Protein AF-0000000078636326 (afdb_homodimer)

Sequence (260 aa):
MITGTVKNGWLVDRLFLFLEMKRGGFMANEFALGSVLMACSGLEALNFGFSLHGYALKIGIELNLFVGCDLLDFYGKLRLISMAEHVFESITDPDVACWNALVACYVNNRVAFSGNFDSGHQVHAFDYPIMITGTVKNGWLVDRLFLFLEMKRGGFMANEFALGSVLMACSGLEALNFGFSLHGYALKIGIELNLFVGCDLLDFYGKLRLISMAEHVFESITDPDVACWNALVACYVNNRVAFSGNFDSGHQVHAFDYPI

pLDDT: mean 85.41, std 16.42, range [30.56, 98.31]

InterPro domains:
  IPR011990 Tetratricopeptide-like helical domain superfamily [G3DSA:1.25.40.10] (1-126)
  IPR046960 Pentatricopeptide repeat-containing protein At4g14850-like, plant [PTHR47926] (1-110)

Structure (mmCIF, N/CA/C/O backbone):
data_AF-0000000078636326-model_v1
#
loop_
_entity.id
_entity.type
_entity.pdbx_description
1 polymer 'Pentatricopeptide repeat-containing protein'
#
loop_
_atom_site.group_PDB
_atom_site.id
_atom_site.type_symbol
_atom_site.label_atom_id
_atom_site.label_alt_id
_atom_site.label_comp_id
_atom_site.label_asym_id
_atom_site.label_entity_id
_atom_site.label_seq_id
_atom_site.pdbx_PDB_ins_code
_atom_site.Cartn_x
_atom_site.Cartn_y
_atom_site.Cartn_z
_atom_site.occupancy
_atom_site.B_iso_or_equiv
_atom_site.auth_seq_id
_atom_site.auth_comp_id
_atom_site.auth_asym_id
_atom_site.auth_atom_id
_atom_site.pdbx_PDB_model_num
ATOM 1 N N . MET A 1 1 ? 19.609 4.977 11.258 1 31.25 1 MET A N 1
ATOM 2 C CA . MET A 1 1 ? 18.734 4.164 12.102 1 31.25 1 MET A CA 1
ATOM 3 C C . MET A 1 1 ? 17.266 4.484 11.836 1 31.25 1 MET A C 1
ATOM 5 O O . MET A 1 1 ? 16.422 3.59 11.836 1 31.25 1 MET A O 1
ATOM 9 N N . ILE A 1 2 ? 16.797 5.766 11.625 1 40.44 2 ILE A N 1
ATOM 10 C CA . ILE A 1 2 ? 15.414 6.207 11.664 1 40.44 2 ILE A CA 1
ATOM 11 C C . ILE A 1 2 ? 14.711 5.82 10.367 1 40.44 2 ILE A C 1
ATOM 13 O O . ILE A 1 2 ? 13.523 5.504 10.367 1 40.44 2 ILE A O 1
ATOM 17 N N . THR A 1 3 ? 15.398 5.684 9.391 1 44.56 3 THR A N 1
ATOM 18 C CA . THR A 1 3 ? 14.75 5.52 8.094 1 44.56 3 THR A CA 1
ATOM 19 C C . THR A 1 3 ? 13.984 4.203 8.031 1 44.56 3 THR A C 1
ATOM 21 O O . THR A 1 3 ? 12.852 4.156 7.539 1 44.56 3 THR A O 1
ATOM 24 N N . GLY A 1 4 ? 14.539 3.213 8.625 1 47.25 4 GLY A N 1
ATOM 25 C CA . GLY A 1 4 ? 13.969 1.883 8.516 1 47.25 4 GLY A CA 1
ATOM 26 C C . GLY A 1 4 ? 12.719 1.696 9.359 1 47.25 4 GLY A C 1
ATOM 27 O O . GLY A 1 4 ? 11.828 0.931 9 1 47.25 4 GLY A O 1
ATOM 28 N N . THR A 1 5 ? 12.586 2.428 10.32 1 48.91 5 THR A N 1
ATOM 29 C CA . THR A 1 5 ? 11.57 2.197 11.344 1 48.91 5 THR A CA 1
ATOM 30 C C . THR A 1 5 ? 10.242 2.836 10.945 1 48.91 5 THR A C 1
ATOM 32 O O . THR A 1 5 ? 9.18 2.324 11.289 1 48.91 5 THR A O 1
ATOM 35 N N . VAL A 1 6 ? 10.289 3.803 10.195 1 51.84 6 VAL A N 1
ATOM 36 C CA . VAL A 1 6 ? 9.078 4.547 9.867 1 51.84 6 VAL A CA 1
ATOM 37 C C . VAL A 1 6 ? 8.172 3.693 8.984 1 51.84 6 VAL A C 1
ATOM 39 O O . VAL A 1 6 ? 6.961 3.639 9.188 1 51.84 6 VAL A O 1
ATOM 42 N N . LYS A 1 7 ? 8.758 2.947 8.156 1 60.5 7 LYS A N 1
ATOM 43 C CA . LYS A 1 7 ? 7.977 2.141 7.223 1 60.5 7 LYS A CA 1
ATOM 44 C C . LYS A 1 7 ? 7.215 1.037 7.949 1 60.5 7 LYS A C 1
ATOM 46 O O . LYS A 1 7 ? 6.047 0.774 7.645 1 60.5 7 LYS A O 1
ATOM 51 N N . ASN A 1 8 ? 7.594 0.818 9.07 1 72 8 ASN A N 1
ATOM 52 C CA . ASN A 1 8 ? 7.016 -0.355 9.711 1 72 8 ASN A CA 1
ATOM 53 C C . ASN A 1 8 ? 5.762 0.003 10.508 1 72 8 ASN A C 1
ATOM 55 O O . ASN A 1 8 ? 4.781 -0.746 10.508 1 72 8 ASN A O 1
ATOM 59 N N . GLY A 1 9 ? 5.801 1.111 10.961 1 68.38 9 GLY A N 1
ATOM 60 C CA . GLY A 1 9 ? 4.633 1.456 11.758 1 68.38 9 GLY A CA 1
ATOM 61 C C . GLY A 1 9 ? 3.383 1.66 10.93 1 68.38 9 GLY A C 1
ATOM 62 O O . GLY A 1 9 ? 2.32 1.125 11.25 1 68.38 9 GLY A O 1
ATOM 63 N N . TRP A 1 10 ? 3.605 2.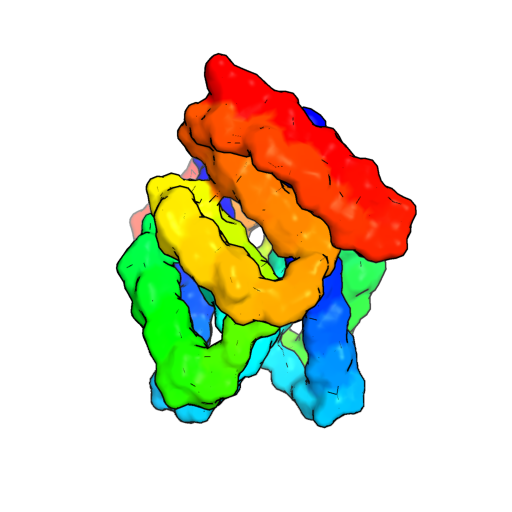23 9.867 1 77.88 10 TRP A N 1
ATOM 64 C CA . TRP A 1 10 ? 2.443 2.521 9.031 1 77.88 10 TRP A CA 1
ATOM 65 C C . TRP A 1 10 ? 1.937 1.257 8.344 1 77.88 10 TRP A C 1
ATOM 67 O O . TRP A 1 10 ? 0.73 1.094 8.148 1 77.88 10 TRP A O 1
ATOM 77 N N . LEU A 1 11 ? 2.742 0.363 8.125 1 89 11 LEU A N 1
ATOM 78 C CA . LEU A 1 11 ? 2.314 -0.884 7.504 1 89 11 LEU A CA 1
ATOM 79 C C . LEU A 1 11 ? 1.521 -1.739 8.484 1 89 11 LEU A C 1
ATOM 81 O O . LEU A 1 11 ? 0.526 -2.363 8.109 1 89 11 LEU A O 1
ATOM 85 N N . VAL A 1 12 ? 1.942 -1.666 9.75 1 90.88 12 VAL A N 1
ATOM 86 C CA . VAL A 1 12 ? 1.214 -2.396 10.781 1 90.88 12 VAL A CA 1
ATOM 87 C C . VAL A 1 12 ? -0.202 -1.836 10.906 1 90.88 12 VAL A C 1
ATOM 89 O O . VAL A 1 12 ? -1.169 -2.594 11.008 1 90.88 12 VAL A O 1
ATOM 92 N N . ASP A 1 13 ? -0.276 -0.583 10.906 1 89.06 13 ASP A N 1
ATOM 93 C CA . ASP A 1 13 ? -1.576 0.072 11.016 1 89.06 13 ASP A CA 1
ATOM 94 C C . ASP A 1 13 ? -2.484 -0.323 9.852 1 89.06 13 ASP A C 1
ATOM 96 O O . ASP A 1 13 ? -3.701 -0.434 10.023 1 89.06 13 ASP A O 1
ATOM 100 N N . ARG A 1 14 ? -1.932 -0.544 8.742 1 94.81 14 ARG A N 1
ATOM 101 C CA . ARG A 1 14 ? -2.709 -0.95 7.574 1 94.81 14 ARG A CA 1
ATOM 102 C C . ARG A 1 14 ? -3.303 -2.34 7.77 1 94.81 14 ARG A C 1
ATOM 104 O O . ARG A 1 14 ? -4.453 -2.59 7.395 1 94.81 14 ARG A O 1
ATOM 111 N N . LEU A 1 15 ? -2.574 -3.189 8.367 1 95.56 15 LEU A N 1
ATOM 112 C CA . LEU A 1 15 ? -3.1 -4.516 8.664 1 95.56 15 LEU A CA 1
ATOM 113 C C . LEU A 1 15 ? -4.215 -4.441 9.703 1 95.56 15 LEU A C 1
ATOM 115 O O . LEU A 1 15 ? -5.25 -5.094 9.555 1 95.56 15 LEU A O 1
ATOM 119 N N . PHE A 1 16 ? -3.949 -3.617 10.68 1 93.62 16 PHE A N 1
ATOM 120 C CA . PHE A 1 16 ? -4.93 -3.471 11.75 1 93.62 16 PHE A CA 1
ATOM 121 C C . PHE A 1 16 ? -6.234 -2.9 11.211 1 93.62 16 PHE A C 1
ATOM 123 O O . PHE A 1 16 ? -7.316 -3.369 11.57 1 93.62 16 PHE A O 1
ATOM 130 N N . LEU A 1 17 ? -6.113 -1.885 10.414 1 94 17 LEU A N 1
ATOM 131 C CA . LEU A 1 17 ? -7.316 -1.279 9.852 1 94 17 LEU A CA 1
ATOM 132 C C . LEU A 1 17 ? -8.086 -2.285 9.008 1 94 17 LEU A C 1
ATOM 134 O O . LEU A 1 17 ? -9.32 -2.336 9.062 1 94 17 LEU A O 1
ATOM 138 N N . PHE A 1 18 ? -7.469 -3.094 8.242 1 97.38 18 PHE A N 1
ATOM 139 C CA . PHE A 1 18 ? -8.109 -4.113 7.426 1 97.38 18 PHE A CA 1
ATOM 140 C C . PHE A 1 18 ? -8.859 -5.117 8.297 1 97.38 18 PHE A C 1
ATOM 142 O O . PHE A 1 18 ? -9.992 -5.488 7.996 1 97.38 18 PHE A O 1
ATOM 149 N N . LEU A 1 19 ? -8.188 -5.531 9.359 1 96.94 19 LEU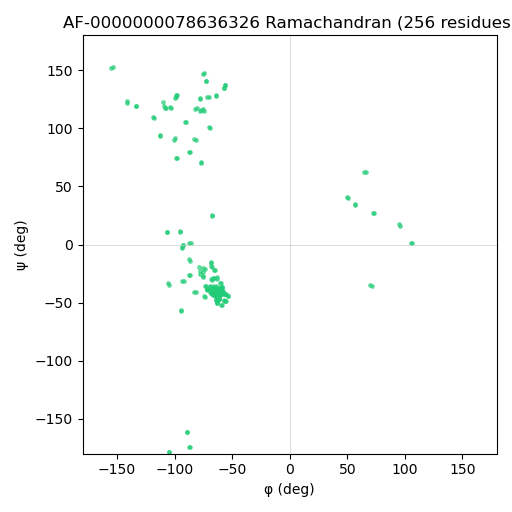 A N 1
ATOM 150 C CA . LEU A 1 19 ? -8.812 -6.504 10.25 1 96.94 19 LEU A CA 1
ATOM 151 C C . LEU A 1 19 ? -10.055 -5.906 10.914 1 96.94 19 LEU A C 1
ATOM 153 O O . LEU A 1 19 ? -11.062 -6.598 11.094 1 96.94 19 LEU A O 1
ATOM 157 N N . GLU A 1 20 ? -9.906 -4.68 11.312 1 95.94 20 GLU A N 1
ATOM 158 C CA . GLU A 1 20 ? -11.055 -4.004 11.906 1 95.94 20 GLU A CA 1
ATOM 159 C C . GLU A 1 20 ? -12.219 -3.916 10.922 1 95.94 20 GLU A C 1
ATOM 161 O O . GLU A 1 20 ? -13.367 -4.152 11.289 1 95.94 20 GLU A O 1
ATOM 166 N N . MET A 1 21 ? -11.891 -3.596 9.703 1 95.56 21 MET A N 1
ATOM 167 C CA . MET A 1 21 ? -12.922 -3.516 8.68 1 95.56 21 MET A CA 1
ATOM 168 C C . MET A 1 21 ? -13.562 -4.879 8.438 1 95.56 21 MET A C 1
ATOM 170 O O . MET A 1 21 ? -14.781 -4.984 8.312 1 95.56 21 MET A O 1
ATOM 174 N N . LYS A 1 22 ? -12.75 -5.895 8.422 1 96 22 LYS A N 1
ATOM 175 C CA . LYS A 1 22 ? -13.258 -7.254 8.242 1 96 22 LYS A CA 1
ATOM 176 C C . LYS A 1 22 ? -14.195 -7.641 9.383 1 96 22 LYS A C 1
ATOM 178 O O . LYS A 1 22 ? -15.242 -8.258 9.156 1 96 22 LYS A O 1
ATOM 183 N N . ARG A 1 23 ? -13.805 -7.277 10.555 1 96 23 ARG A N 1
ATOM 184 C CA . ARG A 1 23 ? -14.625 -7.559 11.727 1 96 23 ARG A CA 1
ATOM 185 C C . ARG A 1 23 ? -15.961 -6.828 11.641 1 96 23 ARG A C 1
ATOM 187 O O . ARG A 1 23 ? -16.984 -7.328 12.125 1 96 23 ARG A O 1
ATOM 194 N N . GLY A 1 24 ? -15.938 -5.723 10.984 1 95.62 24 GLY A N 1
ATOM 195 C CA . GLY A 1 24 ? -17.156 -4.93 10.828 1 95.62 24 GLY A CA 1
ATOM 196 C C . GLY A 1 24 ? -18 -5.359 9.648 1 95.62 24 GLY A C 1
ATOM 197 O O . GLY A 1 24 ? -19 -4.719 9.336 1 95.62 24 GLY A O 1
ATOM 198 N N . GLY A 1 25 ? -17.594 -6.398 8.883 1 94.75 25 GLY A N 1
ATOM 199 C CA . GLY A 1 25 ? -18.422 -6.957 7.812 1 94.75 25 GLY A CA 1
ATOM 200 C C . GLY A 1 25 ? -17.922 -6.578 6.43 1 94.75 25 GLY A C 1
ATOM 201 O O . GLY A 1 25 ? -18.531 -6.949 5.426 1 94.75 25 GLY A O 1
ATOM 202 N N . PHE A 1 26 ? -16.859 -5.867 6.379 1 93.81 26 PHE A N 1
ATOM 203 C CA . PHE A 1 26 ? -16.281 -5.492 5.09 1 93.81 26 PHE A CA 1
ATOM 204 C C . PHE A 1 26 ? -15.812 -6.723 4.328 1 93.81 26 PHE A C 1
ATOM 206 O O . PHE A 1 26 ? -15.102 -7.566 4.879 1 93.81 26 PHE A O 1
ATOM 213 N N . MET A 1 27 ? -16.25 -6.848 3.053 1 94.5 27 MET A N 1
ATOM 214 C CA . MET A 1 27 ? -15.711 -7.852 2.139 1 94.5 27 MET A CA 1
ATOM 215 C C . MET A 1 27 ? -14.672 -7.238 1.209 1 94.5 27 MET A C 1
ATOM 217 O O . MET A 1 27 ? -14.961 -6.277 0.493 1 94.5 27 MET A O 1
ATOM 221 N N . ALA A 1 28 ? -13.547 -7.875 1.18 1 96.25 28 ALA A N 1
ATOM 222 C CA . ALA A 1 28 ? -12.414 -7.309 0.451 1 96.25 28 ALA A CA 1
ATOM 223 C C . ALA A 1 28 ? -12.625 -7.414 -1.057 1 96.25 28 ALA A C 1
ATOM 225 O O . ALA A 1 28 ? -13.195 -8.391 -1.542 1 96.25 28 ALA A O 1
ATOM 226 N N . ASN A 1 29 ? -12.227 -6.383 -1.707 1 94.75 29 ASN A N 1
ATOM 227 C CA . ASN A 1 29 ? -12.078 -6.422 -3.158 1 94.75 29 ASN A CA 1
ATOM 228 C C . ASN A 1 29 ? -10.609 -6.5 -3.57 1 94.75 29 ASN A C 1
ATOM 230 O O . ASN A 1 29 ? -9.734 -6.648 -2.721 1 94.75 29 ASN A O 1
ATOM 234 N N . GLU A 1 30 ? -10.328 -6.508 -4.812 1 95.12 30 GLU A N 1
ATOM 235 C CA . GLU A 1 30 ? -8.969 -6.668 -5.328 1 95.12 30 GLU A CA 1
ATOM 236 C C . GLU A 1 30 ? -8.047 -5.566 -4.812 1 95.12 30 GLU A C 1
ATOM 238 O O . GLU A 1 30 ? -6.883 -5.816 -4.508 1 95.12 30 GLU A O 1
ATOM 243 N N . PHE A 1 31 ? -8.617 -4.363 -4.691 1 95.06 31 PHE A N 1
ATOM 244 C CA . PHE A 1 31 ? -7.832 -3.23 -4.203 1 95.06 31 PHE A CA 1
ATOM 245 C C . PHE A 1 31 ? -7.363 -3.473 -2.773 1 95.06 31 PHE A C 1
ATOM 247 O O . PHE A 1 31 ? -6.18 -3.307 -2.467 1 95.06 31 PHE A O 1
ATOM 254 N N . ALA A 1 32 ? -8.305 -3.852 -1.931 1 97.12 32 ALA A N 1
ATOM 255 C CA . ALA A 1 32 ? -7.98 -4.059 -0.521 1 97.12 32 ALA A CA 1
ATOM 256 C C . ALA A 1 32 ? -7.004 -5.219 -0.346 1 97.12 32 ALA A C 1
ATOM 258 O O . ALA A 1 32 ? -6.039 -5.117 0.415 1 97.12 32 ALA A O 1
ATOM 259 N N . LEU A 1 33 ? -7.207 -6.266 -1.03 1 97.25 33 LEU A N 1
ATOM 260 C CA . LEU A 1 33 ? -6.348 -7.441 -0.926 1 97.25 33 LEU A CA 1
ATOM 261 C C . LEU A 1 33 ? -4.922 -7.109 -1.358 1 97.25 33 LEU A C 1
ATOM 263 O O . LEU A 1 33 ? -3.963 -7.453 -0.667 1 97.25 33 LEU A O 1
ATOM 267 N N . GLY A 1 34 ? -4.82 -6.418 -2.48 1 96.06 34 GLY A N 1
ATOM 268 C CA . GLY A 1 34 ? -3.504 -6.02 -2.947 1 96.06 34 GLY A CA 1
ATOM 269 C C . GLY A 1 34 ? -2.781 -5.102 -1.979 1 96.06 34 GLY A C 1
ATOM 270 O O . GLY A 1 34 ? -1.58 -5.254 -1.748 1 96.06 34 GLY A O 1
ATOM 271 N N . SER A 1 35 ? -3.529 -4.188 -1.381 1 96.06 35 SER A N 1
ATOM 272 C CA . SER A 1 35 ? -2.955 -3.25 -0.423 1 96.06 35 SER A CA 1
ATOM 273 C C . SER A 1 35 ? -2.432 -3.971 0.814 1 96.06 35 SER A C 1
ATOM 275 O O . SER A 1 35 ? -1.343 -3.664 1.304 1 96.06 35 SER A O 1
ATOM 277 N N . VAL A 1 36 ? -3.148 -4.902 1.271 1 97.44 36 VAL A N 1
ATOM 278 C CA . VAL A 1 36 ? -2.762 -5.641 2.469 1 97.44 36 VAL A CA 1
ATOM 279 C C . VAL A 1 36 ? -1.575 -6.551 2.154 1 97.44 36 VAL A C 1
ATOM 281 O O . VAL A 1 36 ? -0.662 -6.695 2.971 1 97.44 36 VAL A O 1
ATOM 284 N N . LEU A 1 37 ? -1.576 -7.137 0.982 1 96.56 37 LEU A N 1
ATOM 285 C CA . LEU A 1 37 ? -0.455 -7.984 0.593 1 96.56 37 LEU A CA 1
ATOM 286 C C . LEU A 1 37 ? 0.838 -7.18 0.521 1 96.56 37 LEU A C 1
ATOM 288 O O . LEU A 1 37 ? 1.906 -7.676 0.881 1 96.56 37 LEU A O 1
ATOM 292 N N . MET A 1 38 ? 0.706 -5.957 0.003 1 94.38 38 MET A N 1
ATOM 293 C CA . MET A 1 38 ? 1.873 -5.082 -0.041 1 94.38 38 MET A CA 1
ATOM 294 C C . MET A 1 38 ? 2.404 -4.812 1.363 1 94.38 38 MET A C 1
ATOM 296 O O . MET A 1 38 ? 3.615 -4.824 1.586 1 94.38 38 MET A O 1
ATOM 300 N N . ALA A 1 39 ? 1.466 -4.559 2.27 1 94.75 39 ALA A N 1
ATOM 301 C CA . ALA A 1 39 ? 1.872 -4.34 3.654 1 94.75 39 ALA A CA 1
ATOM 302 C C . ALA A 1 39 ? 2.504 -5.594 4.246 1 94.75 39 ALA A C 1
ATOM 304 O O . ALA A 1 39 ? 3.508 -5.516 4.957 1 94.75 39 ALA A O 1
ATOM 305 N N . CYS A 1 40 ? 1.972 -6.762 3.955 1 96.12 40 CYS A N 1
ATOM 306 C CA . CYS A 1 40 ? 2.504 -8.023 4.453 1 96.12 40 CYS A CA 1
ATOM 307 C C . CYS A 1 40 ? 3.922 -8.258 3.945 1 96.12 40 CYS A C 1
ATOM 309 O O . CYS A 1 40 ? 4.777 -8.75 4.684 1 96.12 40 CYS A O 1
ATOM 311 N N . SER A 1 41 ? 4.156 -7.941 2.689 1 94.44 41 SER A N 1
ATOM 312 C CA . SER A 1 41 ? 5.488 -8.109 2.115 1 94.44 41 SER A CA 1
ATOM 313 C C . SER A 1 41 ? 6.504 -7.207 2.805 1 94.44 41 SER A C 1
ATOM 315 O O . SER A 1 41 ? 7.613 -7.641 3.125 1 94.44 41 SER A O 1
ATOM 317 N N . GLY A 1 42 ? 6.117 -5.977 3.016 1 91.81 42 GLY A N 1
ATOM 318 C CA . GLY A 1 42 ? 7.012 -5.031 3.664 1 91.81 42 GLY A CA 1
ATOM 319 C C . GLY A 1 42 ? 7.316 -5.391 5.105 1 91.81 42 GLY A C 1
ATOM 320 O O . GLY A 1 42 ? 8.406 -5.102 5.605 1 91.81 42 GLY A O 1
ATOM 321 N N . LEU A 1 43 ? 6.398 -6.047 5.754 1 93.19 43 LEU A N 1
ATOM 322 C CA . LEU A 1 43 ? 6.562 -6.453 7.148 1 93.19 43 LEU A CA 1
ATOM 323 C C . LEU A 1 43 ? 7.125 -7.867 7.238 1 93.19 43 LEU A C 1
ATOM 325 O O . LEU A 1 43 ? 7.43 -8.344 8.336 1 93.19 43 LEU A O 1
ATOM 329 N N . GLU A 1 44 ? 7.312 -8.469 6.137 1 96.12 44 GLU A N 1
ATOM 330 C CA . GLU A 1 44 ? 7.66 -9.883 6.062 1 96.12 44 GLU A CA 1
ATOM 331 C C . GLU A 1 44 ? 6.711 -10.727 6.91 1 96.12 44 GLU A C 1
ATOM 333 O O . GLU A 1 44 ? 7.148 -11.602 7.656 1 96.12 44 GLU A O 1
ATOM 338 N N . ALA A 1 45 ? 5.449 -10.414 6.879 1 96.88 45 ALA A N 1
ATOM 339 C CA . ALA A 1 45 ? 4.406 -11.109 7.629 1 96.88 45 ALA A CA 1
ATOM 340 C C . ALA A 1 45 ? 3.869 -12.305 6.844 1 96.88 45 ALA A C 1
ATOM 342 O O . ALA A 1 45 ? 2.738 -12.273 6.352 1 96.88 45 ALA A O 1
ATOM 343 N N . LEU A 1 46 ? 4.551 -13.414 6.84 1 97.81 46 LEU A N 1
ATOM 344 C CA . LEU A 1 46 ? 4.281 -14.594 6.02 1 97.81 46 LEU A CA 1
ATOM 345 C C . LEU A 1 46 ? 2.936 -15.211 6.383 1 97.81 46 LEU A C 1
ATOM 347 O O . LEU A 1 46 ? 2.104 -15.461 5.508 1 97.81 46 LEU A O 1
ATOM 351 N N . ASN A 1 47 ? 2.725 -15.383 7.645 1 98.12 47 ASN A N 1
ATOM 352 C CA . ASN A 1 47 ? 1.504 -16.062 8.078 1 98.12 47 ASN A CA 1
ATOM 353 C C . ASN A 1 47 ? 0.262 -15.242 7.734 1 98.12 47 ASN A C 1
ATOM 355 O O . ASN A 1 47 ? -0.766 -15.797 7.348 1 98.12 47 ASN A O 1
ATOM 359 N N . PHE A 1 48 ? 0.396 -14 7.867 1 98 48 PHE A N 1
ATOM 360 C CA . PHE A 1 48 ? -0.735 -13.148 7.52 1 98 48 PHE A CA 1
ATOM 361 C C . PHE A 1 48 ? -1.023 -13.211 6.023 1 98 48 PHE A C 1
ATOM 363 O O . PHE A 1 48 ? -2.186 -13.25 5.613 1 98 48 PHE A O 1
ATOM 370 N N . GLY A 1 49 ? 0.002 -13.172 5.219 1 98.12 49 GLY A N 1
ATOM 371 C CA . GLY A 1 49 ? -0.169 -13.297 3.781 1 98.12 49 GLY A CA 1
ATOM 372 C C . GLY A 1 49 ? -0.813 -14.609 3.369 1 98.12 49 GLY A C 1
ATOM 373 O O . GLY A 1 49 ? -1.669 -14.633 2.482 1 98.12 49 GLY A O 1
ATOM 374 N N . PHE A 1 50 ? -0.446 -15.656 4.07 1 98.19 50 PHE A N 1
ATOM 375 C CA . PHE A 1 50 ? -1.074 -16.953 3.816 1 98.19 50 PHE A CA 1
ATOM 376 C C . PHE A 1 50 ? -2.566 -16.891 4.121 1 98.19 50 PHE A C 1
ATOM 378 O O . PHE A 1 50 ? -3.385 -17.375 3.334 1 98.19 50 PHE A O 1
ATOM 385 N N . SER A 1 51 ? -2.809 -16.391 5.23 1 98.19 51 SER A N 1
ATOM 386 C CA . SER A 1 51 ? -4.203 -16.266 5.637 1 98.19 51 SER A CA 1
ATOM 387 C C . SER A 1 51 ? -4.996 -15.414 4.648 1 98.19 51 SER A C 1
ATOM 389 O O . SER A 1 51 ? -6.152 -15.719 4.348 1 98.19 51 SER A O 1
ATOM 391 N N . LEU A 1 52 ? -4.383 -14.398 4.121 1 98.31 52 LEU A N 1
ATOM 392 C CA . LEU A 1 52 ? -5.031 -13.523 3.152 1 98.31 52 LEU A CA 1
ATOM 393 C C . LEU A 1 52 ? -5.281 -14.258 1.837 1 98.31 52 LEU A C 1
ATOM 395 O O . LEU A 1 52 ? -6.312 -14.055 1.195 1 98.31 52 LEU A O 1
ATOM 399 N N . HIS A 1 53 ? -4.301 -15.016 1.433 1 98 53 HIS A N 1
ATOM 400 C CA . HIS A 1 53 ? -4.457 -15.836 0.235 1 98 53 HIS A CA 1
ATOM 401 C C . HIS A 1 53 ? -5.648 -16.781 0.362 1 98 53 HIS A C 1
ATOM 403 O O . HIS A 1 53 ? -6.484 -16.859 -0.542 1 98 53 HIS A O 1
ATOM 409 N N . GLY A 1 54 ? -5.73 -17.453 1.474 1 97.75 54 GLY A N 1
ATOM 410 C CA . GLY A 1 54 ? -6.879 -18.312 1.718 1 97.75 54 GLY A CA 1
ATOM 411 C C . GLY A 1 54 ? -8.195 -17.562 1.738 1 97.75 54 GLY A C 1
ATOM 412 O O . GLY A 1 54 ? -9.195 -18.031 1.195 1 97.75 54 GLY A O 1
ATOM 413 N N . TYR A 1 55 ? -8.18 -16.469 2.316 1 97.56 55 TYR A N 1
ATOM 414 C CA . TYR A 1 55 ? -9.367 -15.625 2.404 1 97.56 55 TYR A CA 1
ATOM 415 C C . TYR A 1 55 ? -9.844 -15.203 1.018 1 97.56 55 TYR A C 1
ATOM 417 O O . TYR A 1 55 ? -11.047 -15.242 0.729 1 97.56 55 TYR A O 1
ATOM 425 N N . ALA A 1 56 ? -8.906 -14.75 0.17 1 97 56 ALA A N 1
ATOM 426 C CA . ALA A 1 56 ? -9.25 -14.344 -1.191 1 97 56 ALA A CA 1
ATOM 427 C C . ALA A 1 56 ? -10 -15.461 -1.92 1 97 56 ALA A C 1
ATOM 429 O O . ALA A 1 56 ? -11.008 -15.211 -2.584 1 97 56 ALA A O 1
ATOM 430 N N . LEU A 1 57 ? -9.5 -16.672 -1.761 1 96.12 57 LEU A N 1
ATOM 431 C CA . LEU A 1 57 ? -10.141 -17.812 -2.4 1 96.12 57 LEU A CA 1
ATOM 432 C C . LEU A 1 57 ? -11.516 -18.062 -1.807 1 96.12 57 LEU A C 1
ATOM 434 O O . LEU A 1 57 ? -12.469 -18.375 -2.535 1 96.12 57 LEU A O 1
ATOM 438 N N . LYS A 1 58 ? -11.641 -17.969 -0.565 1 96.19 58 LYS A N 1
ATOM 439 C CA . LYS A 1 58 ? -12.891 -18.25 0.133 1 96.19 58 LYS A CA 1
ATOM 440 C C . LYS A 1 58 ? -14 -17.297 -0.316 1 96.19 58 LYS A C 1
ATOM 442 O O . LYS A 1 58 ? -15.156 -17.703 -0.429 1 96.19 58 LYS A O 1
ATOM 447 N N . ILE A 1 59 ? -13.68 -16.062 -0.56 1 95.44 59 ILE A N 1
ATOM 448 C CA . ILE A 1 59 ? -14.719 -15.086 -0.887 1 95.44 59 ILE A CA 1
ATOM 449 C C . ILE A 1 59 ? -14.898 -15.016 -2.402 1 95.44 59 ILE A C 1
ATOM 451 O O . ILE A 1 59 ? -15.617 -14.156 -2.908 1 95.44 59 ILE A O 1
ATOM 455 N N . GLY A 1 60 ? -14.141 -15.773 -3.137 1 94.12 60 GLY A N 1
ATOM 456 C CA . GLY A 1 60 ? -14.391 -15.961 -4.555 1 94.12 60 GLY A CA 1
ATOM 457 C C . GLY A 1 60 ? -13.594 -15.016 -5.434 1 94.12 60 GLY A C 1
ATOM 458 O O . GLY A 1 60 ? -13.945 -14.797 -6.594 1 94.12 60 GLY A O 1
ATOM 459 N N . ILE A 1 61 ? -12.555 -14.406 -4.918 1 92.62 61 ILE A N 1
ATOM 460 C CA . ILE A 1 61 ? -11.703 -13.547 -5.734 1 92.62 61 ILE A CA 1
ATOM 461 C C . ILE A 1 61 ? -10.766 -14.398 -6.582 1 92.62 61 ILE A C 1
ATOM 463 O O . ILE A 1 61 ? -10.07 -15.273 -6.062 1 92.62 61 ILE A O 1
ATOM 467 N N . GLU A 1 62 ? -10.797 -14.164 -7.852 1 90.19 62 GLU A N 1
ATOM 468 C CA . GLU A 1 62 ? -9.922 -14.883 -8.773 1 90.19 62 GLU A CA 1
ATOM 469 C C . GLU A 1 62 ? -8.492 -14.367 -8.688 1 90.19 62 GLU A C 1
ATOM 471 O O . GLU A 1 62 ? -8.258 -13.188 -8.43 1 90.19 62 GLU A O 1
ATOM 476 N N . LEU A 1 63 ? -7.555 -15.297 -8.891 1 90.25 63 LEU A N 1
ATOM 477 C CA . LEU A 1 63 ? -6.156 -14.898 -9 1 90.25 63 LEU A CA 1
ATOM 478 C C . LEU A 1 63 ? -5.867 -14.297 -10.375 1 90.25 63 LEU A C 1
ATOM 480 O O . LEU A 1 63 ? -5.086 -14.859 -11.148 1 90.25 63 LEU A O 1
ATOM 484 N N . ASN A 1 64 ? -6.398 -13.133 -10.57 1 88.69 64 ASN A N 1
ATOM 485 C CA . ASN A 1 64 ? -6.254 -12.406 -11.828 1 88.69 64 ASN A CA 1
ATOM 486 C C . ASN A 1 64 ? -5.008 -11.531 -11.82 1 88.69 64 ASN A C 1
ATOM 488 O O . ASN A 1 64 ? -4.094 -11.742 -11.023 1 88.69 64 ASN A O 1
ATOM 492 N N . LEU A 1 65 ? -4.953 -10.555 -12.711 1 86.75 65 LEU A N 1
ATOM 493 C CA . LEU A 1 65 ? -3.789 -9.695 -12.914 1 86.75 65 LEU A CA 1
ATOM 494 C C . LEU A 1 65 ? -3.561 -8.797 -11.703 1 86.75 65 LEU A C 1
ATOM 496 O O . LEU A 1 65 ? -2.443 -8.32 -11.484 1 86.75 65 LEU A O 1
ATOM 500 N N . PHE A 1 66 ? -4.57 -8.617 -10.875 1 89.12 66 PHE A N 1
ATOM 501 C CA . PHE A 1 66 ? -4.43 -7.738 -9.719 1 89.12 66 PHE A CA 1
ATOM 502 C C . PHE A 1 66 ? -4.031 -8.531 -8.477 1 89.12 66 PHE A C 1
ATOM 504 O O . PHE A 1 66 ? -2.896 -8.43 -8.008 1 89.12 66 PHE A O 1
ATOM 511 N N . VAL A 1 67 ? -4.809 -9.508 -8.125 1 94.12 67 VAL A N 1
ATOM 512 C CA . VAL A 1 67 ? -4.559 -10.242 -6.887 1 94.12 67 VAL A CA 1
ATOM 513 C C . VAL A 1 67 ? -3.5 -11.312 -7.121 1 94.12 67 VAL A C 1
ATOM 515 O O . VAL A 1 67 ? -2.615 -11.516 -6.285 1 94.12 67 VAL A O 1
ATOM 518 N N . GLY A 1 68 ? -3.598 -11.969 -8.242 1 95.12 68 GLY A N 1
ATOM 519 C CA . GLY A 1 68 ? -2.609 -12.984 -8.562 1 95.12 68 GLY A CA 1
ATOM 520 C C . GLY A 1 68 ? -1.196 -12.445 -8.648 1 95.12 68 GLY A C 1
ATOM 521 O O . GLY A 1 68 ? -0.268 -13.016 -8.078 1 95.12 68 GLY A O 1
ATOM 522 N N . CYS A 1 69 ? -1.079 -11.32 -9.281 1 94 69 CYS A N 1
ATOM 523 C CA . CYS A 1 69 ? 0.236 -10.703 -9.422 1 94 69 CYS A CA 1
ATOM 524 C C . CYS A 1 69 ? 0.755 -10.219 -8.07 1 94 69 CYS A C 1
ATOM 526 O O . CYS A 1 69 ? 1.951 -10.312 -7.793 1 94 69 CYS A O 1
ATOM 528 N N . ASP A 1 70 ? -0.11 -9.633 -7.254 1 95.44 70 ASP A N 1
ATOM 529 C CA . ASP A 1 70 ? 0.284 -9.211 -5.914 1 95.44 70 ASP A CA 1
ATOM 530 C C . ASP A 1 70 ? 0.746 -10.398 -5.074 1 95.44 70 ASP A C 1
ATOM 532 O O . ASP A 1 70 ? 1.72 -10.297 -4.324 1 95.44 70 ASP A O 1
ATOM 536 N N . LEU A 1 71 ? 0.087 -11.523 -5.207 1 96.94 71 LEU A N 1
ATOM 537 C CA . LEU A 1 71 ? 0.458 -12.734 -4.492 1 96.94 71 LEU A CA 1
ATOM 538 C C . LEU A 1 71 ? 1.8 -13.266 -4.984 1 96.94 71 LEU 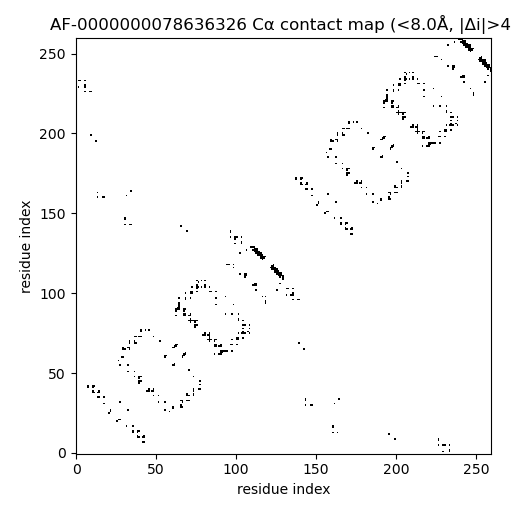A C 1
ATOM 540 O O . LEU A 1 71 ? 2.639 -13.688 -4.184 1 96.94 71 LEU A O 1
ATOM 544 N N . LEU A 1 72 ? 1.947 -13.211 -6.27 1 96.31 72 LEU A N 1
ATOM 545 C CA . LEU A 1 72 ? 3.225 -13.594 -6.863 1 96.31 72 LEU A CA 1
ATOM 546 C C . LEU A 1 72 ? 4.367 -12.773 -6.27 1 96.31 72 LEU A C 1
ATOM 548 O O . LEU A 1 72 ? 5.387 -13.336 -5.859 1 96.31 72 LEU A O 1
ATOM 552 N N . ASP A 1 73 ? 4.188 -11.516 -6.219 1 95.25 73 ASP A N 1
ATOM 553 C CA . ASP A 1 73 ? 5.191 -10.617 -5.668 1 95.25 73 ASP A CA 1
ATOM 554 C C . ASP A 1 73 ? 5.441 -10.906 -4.191 1 95.25 73 ASP A C 1
ATOM 556 O O . ASP A 1 73 ? 6.59 -10.914 -3.738 1 95.25 73 ASP A O 1
ATOM 560 N N . PHE A 1 74 ? 4.402 -11.109 -3.461 1 96.12 74 PHE A N 1
ATOM 561 C CA . PHE A 1 74 ? 4.492 -11.406 -2.035 1 96.12 74 PHE A CA 1
ATOM 562 C C . PHE A 1 74 ? 5.309 -12.672 -1.795 1 96.12 74 PHE A C 1
ATOM 564 O O . PHE A 1 74 ? 6.27 -12.656 -1.023 1 96.12 74 PHE A O 1
ATOM 571 N N . TYR A 1 75 ? 4.969 -13.719 -2.451 1 97.25 75 TYR A N 1
ATOM 572 C CA . TYR A 1 75 ? 5.664 -14.984 -2.26 1 97.25 75 TYR A CA 1
ATOM 573 C C . TYR A 1 75 ? 7.121 -14.883 -2.697 1 97.25 75 TYR A C 1
ATOM 575 O O . TYR A 1 75 ? 8.016 -15.43 -2.047 1 97.25 75 TYR A O 1
ATOM 583 N N . GLY A 1 76 ? 7.359 -14.172 -3.764 1 95.12 76 GLY A N 1
ATOM 584 C CA . GLY A 1 76 ? 8.719 -13.969 -4.227 1 95.12 76 GLY A CA 1
ATOM 585 C C . GLY A 1 76 ? 9.586 -13.219 -3.229 1 95.12 76 GLY A C 1
ATOM 586 O O . GLY A 1 76 ? 10.742 -13.594 -2.998 1 95.12 76 GLY A O 1
ATOM 587 N N . LYS A 1 77 ? 9.062 -12.242 -2.693 1 94.06 77 LYS A N 1
ATOM 588 C CA . LYS A 1 77 ? 9.805 -11.414 -1.747 1 94.06 77 LYS A CA 1
ATOM 589 C C . LYS A 1 77 ? 10.109 -12.188 -0.465 1 94.06 77 LYS A C 1
ATOM 591 O O . LYS A 1 77 ? 11.094 -11.898 0.216 1 94.06 77 LYS A O 1
ATOM 596 N N . LEU A 1 78 ? 9.25 -13.109 -0.112 1 96.62 78 LEU A N 1
ATOM 597 C CA . LEU A 1 78 ? 9.469 -13.891 1.098 1 96.62 78 LEU A CA 1
ATOM 598 C C . LEU A 1 78 ? 10.156 -15.219 0.771 1 96.62 78 LEU A C 1
ATOM 600 O O . LEU A 1 78 ? 10.164 -16.125 1.594 1 96.62 78 LEU A O 1
ATOM 604 N N . ARG A 1 79 ? 10.648 -15.383 -0.389 1 96.12 79 ARG A N 1
ATOM 605 C CA . ARG A 1 79 ? 11.531 -16.453 -0.843 1 96.12 79 ARG A CA 1
ATOM 606 C C . ARG A 1 79 ? 10.766 -17.766 -0.959 1 96.12 79 ARG A C 1
ATOM 608 O O . ARG A 1 79 ? 11.32 -18.844 -0.686 1 96.12 79 ARG A O 1
ATOM 615 N N . LEU A 1 80 ? 9.5 -17.734 -1.193 1 97.25 80 LEU A N 1
ATOM 616 C CA . LEU A 1 80 ? 8.695 -18.906 -1.492 1 97.25 80 LEU A CA 1
ATOM 617 C C . LEU A 1 80 ? 8.484 -19.062 -2.994 1 97.25 80 LEU A C 1
ATOM 619 O O . LEU A 1 80 ? 7.359 -18.922 -3.484 1 97.25 80 LEU A O 1
ATOM 623 N N . ILE A 1 81 ? 9.523 -19.484 -3.646 1 94.69 81 ILE A N 1
ATOM 624 C CA . ILE A 1 81 ? 9.602 -19.469 -5.102 1 94.69 81 ILE A CA 1
ATOM 625 C C . ILE A 1 81 ? 8.562 -20.422 -5.684 1 94.69 81 ILE A C 1
ATOM 627 O O . ILE A 1 81 ? 7.879 -20.094 -6.652 1 94.69 81 ILE A O 1
ATOM 631 N N . SER A 1 82 ? 8.461 -21.562 -5.105 1 95.81 82 SER A N 1
ATOM 632 C CA . SER A 1 82 ? 7.523 -22.547 -5.621 1 95.81 82 SER A CA 1
ATOM 633 C C . SER A 1 82 ? 6.086 -22.031 -5.559 1 95.81 82 SER A C 1
ATOM 635 O O . SER A 1 82 ? 5.297 -22.266 -6.477 1 95.81 82 SER A O 1
ATOM 637 N N . MET A 1 83 ? 5.746 -21.391 -4.5 1 97 83 MET A N 1
ATOM 638 C CA . MET A 1 83 ? 4.414 -20.812 -4.367 1 97 83 MET A CA 1
ATOM 639 C C . MET A 1 83 ? 4.211 -19.688 -5.375 1 97 83 MET A C 1
ATOM 641 O O . MET A 1 83 ? 3.133 -19.547 -5.957 1 97 83 MET A O 1
ATOM 645 N N . ALA A 1 84 ? 5.223 -18.859 -5.555 1 96.62 84 ALA A N 1
ATOM 646 C CA . ALA A 1 84 ? 5.168 -17.781 -6.555 1 96.62 84 ALA A CA 1
ATOM 647 C C . ALA A 1 84 ? 4.902 -18.359 -7.945 1 96.62 84 ALA A C 1
ATOM 649 O O . ALA A 1 84 ? 4.066 -17.828 -8.688 1 96.62 84 ALA A O 1
ATOM 650 N N . GLU A 1 85 ? 5.605 -19.469 -8.188 1 94.38 85 GLU A N 1
ATOM 651 C CA . GLU A 1 85 ? 5.43 -20.125 -9.477 1 94.38 85 GLU A CA 1
ATOM 652 C C . GLU A 1 85 ? 4.012 -20.672 -9.625 1 94.38 85 GLU A C 1
ATOM 654 O O . GLU A 1 85 ? 3.398 -20.547 -10.688 1 94.38 85 GLU A O 1
ATOM 659 N N . HIS A 1 86 ? 3.529 -21.234 -8.625 1 96.44 86 HIS A N 1
ATOM 660 C CA . HIS A 1 86 ? 2.182 -21.797 -8.648 1 96.44 86 HIS A CA 1
ATOM 661 C C . HIS A 1 86 ? 1.141 -20.703 -8.883 1 96.44 86 HIS A C 1
ATOM 663 O O . HIS A 1 86 ? 0.218 -20.891 -9.68 1 96.44 86 HIS A O 1
ATOM 669 N N . VAL A 1 87 ? 1.282 -19.625 -8.273 1 97.12 87 VAL A N 1
ATOM 670 C CA . VAL A 1 87 ? 0.365 -18.5 -8.43 1 97.12 87 VAL A CA 1
ATOM 671 C C . VAL A 1 87 ? 0.452 -17.969 -9.859 1 97.12 87 VAL A C 1
ATOM 673 O O . VAL A 1 87 ? -0.572 -17.734 -10.508 1 97.12 87 VAL A O 1
ATOM 676 N N . PHE A 1 88 ? 1.687 -17.859 -10.352 1 94.44 88 PHE A N 1
ATOM 677 C CA . PHE A 1 88 ? 1.877 -17.328 -11.703 1 94.44 88 PHE A CA 1
ATOM 678 C C . PHE A 1 88 ? 1.149 -18.203 -12.719 1 94.44 88 PHE A C 1
ATOM 680 O O . PHE A 1 88 ? 0.512 -17.688 -13.641 1 94.44 88 PHE A O 1
ATOM 687 N N . GLU A 1 89 ? 1.255 -19.469 -12.539 1 94 89 GLU A N 1
ATOM 688 C CA . GLU A 1 89 ? 0.631 -20.406 -13.461 1 94 89 GLU A CA 1
ATOM 689 C C . GLU A 1 89 ? -0.89 -20.297 -13.422 1 94 89 GLU A C 1
ATOM 691 O O . GLU A 1 89 ? -1.569 -20.672 -14.383 1 94 89 GLU A O 1
ATOM 696 N N . SER A 1 90 ? -1.422 -19.781 -12.375 1 94.31 90 SER A N 1
ATOM 697 C CA . SER A 1 90 ? -2.867 -19.672 -12.211 1 94.31 90 SER A CA 1
ATOM 698 C C . SER A 1 90 ? -3.395 -18.375 -12.828 1 94.31 90 SER A C 1
ATOM 700 O O . SER A 1 90 ? -4.605 -18.203 -12.992 1 94.31 90 SER A O 1
ATOM 702 N N . ILE A 1 91 ? -2.588 -17.422 -13.195 1 93.19 91 ILE A N 1
ATOM 703 C CA . ILE A 1 91 ? -3 -16.141 -13.781 1 93.19 91 ILE A CA 1
ATOM 704 C C . ILE A 1 91 ? -3.256 -16.312 -15.273 1 93.19 91 ILE A C 1
ATOM 706 O O . ILE A 1 91 ? -2.35 -16.688 -16.016 1 93.19 91 ILE A O 1
ATOM 710 N N . THR A 1 92 ? -4.512 -16.078 -15.609 1 90.19 92 THR A N 1
ATOM 711 C CA . THR A 1 92 ? -4.852 -16.172 -17.031 1 90.19 92 THR A CA 1
ATOM 712 C C . THR A 1 92 ? -4.328 -14.969 -17.797 1 90.19 92 THR A C 1
ATOM 714 O O . THR A 1 92 ? -4.648 -13.82 -17.453 1 90.19 92 THR A O 1
ATOM 717 N N . ASP A 1 93 ? -3.441 -15.047 -18.688 1 87.81 93 ASP A N 1
ATOM 718 C CA . ASP A 1 93 ? -2.885 -14.016 -19.562 1 87.81 93 ASP A CA 1
ATOM 719 C C . ASP A 1 93 ? -2.104 -12.984 -18.766 1 87.81 93 ASP A C 1
ATOM 721 O O . ASP A 1 93 ? -2.465 -11.805 -18.734 1 87.81 93 ASP A O 1
ATOM 725 N N . PRO A 1 94 ? -1.104 -13.391 -18.141 1 87.31 94 PRO A N 1
ATOM 726 C CA . PRO A 1 94 ? -0.294 -12.453 -17.375 1 87.31 94 PRO A CA 1
ATOM 727 C C . PRO A 1 94 ? 0.225 -11.289 -18.203 1 87.31 94 PRO A C 1
ATOM 729 O O . PRO A 1 94 ? 0.601 -11.477 -19.359 1 87.31 94 PRO A O 1
ATOM 732 N N . ASP A 1 95 ? 0.13 -10.133 -17.578 1 84.56 95 ASP A N 1
ATOM 733 C CA . ASP A 1 95 ? 0.651 -8.969 -18.281 1 84.56 95 ASP A CA 1
ATOM 734 C C . ASP A 1 95 ? 2.146 -8.789 -18.031 1 84.56 95 ASP A C 1
ATOM 736 O O . ASP A 1 95 ? 2.777 -9.648 -17.406 1 84.56 95 ASP A O 1
ATOM 740 N N . VAL A 1 96 ? 2.643 -7.691 -18.531 1 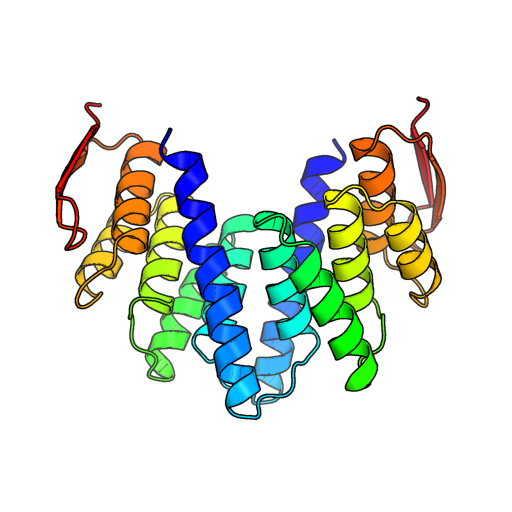82.62 96 VAL A N 1
ATOM 741 C CA . VAL A 1 96 ? 4.078 -7.43 -18.453 1 82.62 96 VAL A CA 1
ATOM 742 C C . VAL A 1 96 ? 4.496 -7.281 -17 1 82.62 96 VAL A C 1
ATOM 744 O O . VAL A 1 96 ? 5.594 -7.695 -16.609 1 82.62 96 VAL A O 1
ATOM 747 N N . ALA A 1 97 ? 3.697 -6.699 -16.203 1 84.06 97 ALA A N 1
ATOM 748 C CA . ALA A 1 97 ? 4.027 -6.5 -14.789 1 84.06 97 ALA A CA 1
ATOM 749 C C . ALA A 1 97 ? 4.164 -7.832 -14.062 1 84.06 97 ALA A C 1
ATOM 751 O O . ALA A 1 97 ? 5.055 -8 -13.227 1 84.06 97 ALA A O 1
ATOM 752 N N . CYS A 1 98 ? 3.295 -8.758 -14.375 1 89 98 CYS A N 1
ATOM 753 C CA . CYS A 1 98 ? 3.357 -10.078 -13.75 1 89 98 CYS A CA 1
ATOM 754 C C . CYS A 1 98 ? 4.598 -10.836 -14.211 1 89 98 CYS A C 1
ATOM 756 O O . CYS A 1 98 ? 5.242 -11.523 -13.414 1 89 98 CYS A O 1
ATOM 758 N N . TRP A 1 99 ? 4.902 -10.672 -15.461 1 87.31 99 TRP A N 1
ATOM 759 C CA . TRP A 1 99 ? 6.125 -11.297 -15.953 1 87.31 99 TRP A CA 1
ATOM 760 C C . TRP A 1 99 ? 7.355 -10.703 -15.273 1 87.31 99 TRP A C 1
ATOM 762 O O . TRP A 1 99 ? 8.258 -11.43 -14.867 1 87.31 99 TRP A O 1
ATOM 772 N N . ASN A 1 100 ? 7.348 -9.492 -15.164 1 84.88 100 ASN A N 1
ATOM 773 C CA . ASN A 1 100 ? 8.453 -8.828 -14.477 1 84.88 100 ASN A CA 1
ATOM 774 C C . ASN A 1 100 ? 8.555 -9.289 -13.023 1 84.88 100 ASN A C 1
ATOM 776 O O . ASN A 1 100 ? 9.664 -9.43 -12.492 1 84.88 100 ASN A O 1
ATOM 780 N N . ALA A 1 101 ? 7.445 -9.43 -12.406 1 89.12 101 ALA A N 1
ATOM 781 C CA . ALA A 1 101 ? 7.453 -9.906 -11.023 1 89.12 101 ALA A CA 1
ATOM 782 C C . ALA A 1 101 ? 8.039 -11.312 -10.93 1 89.12 101 ALA A C 1
ATOM 784 O O . ALA A 1 101 ? 8.758 -11.633 -9.984 1 89.12 101 ALA A O 1
ATOM 785 N N . LEU A 1 102 ? 7.719 -12.133 -11.867 1 90.12 102 LEU A N 1
ATOM 786 C CA . LEU A 1 102 ? 8.266 -13.484 -11.883 1 90.12 102 LEU A CA 1
ATOM 787 C C . LEU A 1 102 ? 9.781 -13.461 -12.078 1 90.12 102 LEU A C 1
ATOM 789 O O . LEU A 1 102 ? 10.508 -14.164 -11.383 1 90.12 102 LEU A O 1
ATOM 793 N N . VAL A 1 103 ? 10.211 -12.648 -12.969 1 87.12 103 VAL A N 1
ATOM 794 C CA . VAL A 1 103 ? 11.641 -12.516 -13.211 1 87.12 103 VAL A CA 1
ATOM 795 C C . VAL A 1 103 ? 12.336 -11.992 -11.953 1 87.12 103 VAL A C 1
ATOM 797 O O . VAL A 1 103 ? 13.375 -12.516 -11.547 1 87.12 103 VAL A O 1
ATOM 800 N N . ALA A 1 104 ? 11.742 -11.008 -11.414 1 88.75 104 ALA A N 1
ATOM 801 C CA . ALA A 1 104 ? 12.297 -10.469 -10.18 1 88.75 104 ALA A CA 1
ATOM 802 C C . ALA A 1 104 ? 12.375 -11.531 -9.094 1 88.75 104 ALA A C 1
ATOM 804 O O . ALA A 1 104 ? 13.328 -11.562 -8.305 1 88.75 104 ALA A O 1
ATOM 805 N N . CYS A 1 105 ? 11.375 -12.375 -8.992 1 90.88 105 CYS A N 1
ATOM 806 C CA . CYS A 1 105 ? 11.367 -13.484 -8.039 1 90.88 105 CYS A CA 1
ATOM 807 C C . CYS A 1 105 ? 12.586 -14.375 -8.227 1 90.88 105 CYS A C 1
ATOM 809 O O . CYS A 1 105 ? 13.289 -14.68 -7.266 1 90.88 105 CYS A O 1
ATOM 811 N N . TYR A 1 106 ? 12.898 -14.641 -9.438 1 88.75 106 TYR A N 1
ATOM 812 C CA . TYR A 1 106 ? 14.031 -15.516 -9.703 1 88.75 106 TYR A CA 1
ATOM 813 C C . TYR A 1 106 ? 15.344 -14.797 -9.43 1 88.75 106 TYR A C 1
ATOM 815 O O . TYR A 1 106 ? 16.234 -15.352 -8.773 1 88.75 106 TYR A O 1
ATOM 823 N N . VAL A 1 107 ? 15.453 -13.609 -9.883 1 86.12 107 VAL A N 1
ATOM 824 C CA . VAL A 1 107 ? 16.688 -12.836 -9.773 1 86.12 107 VAL A CA 1
ATOM 825 C C . VAL A 1 107 ? 17 -12.57 -8.305 1 86.12 107 VAL A C 1
ATOM 827 O O . VAL A 1 107 ? 18.125 -12.82 -7.848 1 86.12 107 VAL A O 1
ATOM 830 N N . ASN A 1 108 ? 16.016 -12.242 -7.547 1 87.81 108 ASN A N 1
ATOM 831 C CA . ASN A 1 108 ? 16.219 -11.875 -6.152 1 87.81 108 ASN A CA 1
ATOM 832 C C . ASN A 1 108 ? 16.531 -13.102 -5.289 1 87.81 108 ASN A C 1
ATOM 834 O O . ASN A 1 108 ? 17.078 -12.977 -4.195 1 87.81 108 ASN A O 1
ATOM 838 N N . ASN A 1 109 ? 16.156 -14.266 -5.797 1 89.69 109 ASN A N 1
ATOM 839 C CA . ASN A 1 109 ? 16.406 -15.5 -5.059 1 89.69 109 ASN A CA 1
ATOM 840 C C . ASN A 1 109 ? 17.531 -16.312 -5.688 1 89.69 109 ASN A C 1
ATOM 842 O O . ASN A 1 109 ? 17.781 -17.453 -5.293 1 89.69 109 ASN A O 1
ATOM 846 N N . ARG A 1 110 ? 18.188 -15.664 -6.605 1 84.19 110 ARG A N 1
ATOM 847 C CA . ARG A 1 110 ? 19.375 -16.219 -7.242 1 84.19 110 ARG A CA 1
ATOM 848 C C . ARG A 1 110 ? 19.078 -17.578 -7.879 1 84.19 110 ARG A C 1
ATOM 850 O O . ARG A 1 110 ? 19.844 -18.531 -7.703 1 84.19 110 ARG A O 1
ATOM 857 N N . VAL A 1 111 ? 17.984 -17.719 -8.344 1 83.38 111 VAL A N 1
ATOM 858 C CA . VAL A 1 111 ? 17.594 -18.891 -9.125 1 83.38 111 VAL A CA 1
ATOM 859 C C . VAL A 1 111 ? 17.672 -18.578 -10.617 1 83.38 111 VAL A C 1
ATOM 861 O O . VAL A 1 111 ? 17.25 -17.5 -11.047 1 83.38 111 VAL A O 1
ATOM 864 N N . ALA A 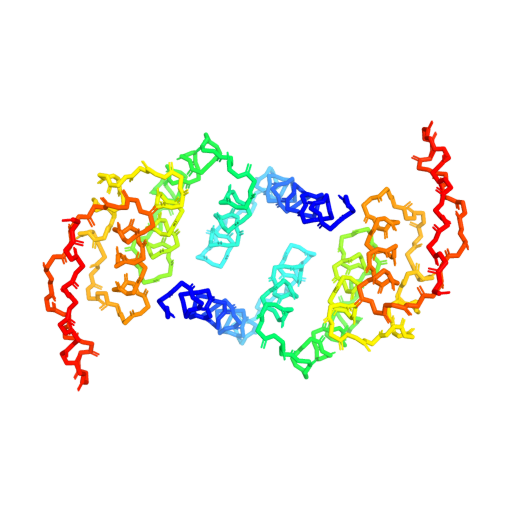1 112 ? 18.375 -19.406 -11.305 1 74.75 112 ALA A N 1
ATOM 865 C CA . ALA A 1 112 ? 18.516 -19.203 -12.75 1 74.75 112 ALA A CA 1
ATOM 866 C C . ALA A 1 112 ? 17.156 -19.172 -13.438 1 74.75 112 ALA A C 1
ATOM 868 O O . ALA A 1 112 ? 16.25 -19.922 -13.07 1 74.75 112 ALA A O 1
ATOM 869 N N . PHE A 1 113 ? 17 -18.266 -14.258 1 76.38 113 PHE A N 1
ATOM 870 C CA . PHE A 1 113 ? 15.773 -18.156 -15.031 1 76.38 113 PHE A CA 1
ATOM 871 C C . PHE A 1 113 ? 16.078 -17.922 -16.5 1 76.38 113 PHE A C 1
ATOM 873 O O . PHE A 1 113 ? 16.953 -17.125 -16.844 1 76.38 113 PHE A O 1
ATOM 880 N N . SER A 1 114 ? 15.625 -18.859 -17.312 1 67 114 SER A N 1
ATOM 881 C CA . SER A 1 114 ? 15.641 -18.656 -18.75 1 67 114 SER A CA 1
ATOM 882 C C . SER A 1 114 ? 14.227 -18.688 -19.328 1 67 114 SER A C 1
ATOM 884 O O . SER A 1 114 ? 13.438 -19.562 -19 1 67 114 SER A O 1
ATOM 886 N N . GLY A 1 115 ? 13.766 -17.5 -19.75 1 66.06 115 GLY A N 1
ATOM 887 C CA . GLY A 1 115 ? 12.438 -17.484 -20.359 1 66.06 115 GLY A CA 1
ATOM 888 C C . GLY A 1 115 ? 12.227 -16.328 -21.297 1 66.06 115 GLY A C 1
ATOM 889 O O . GLY A 1 115 ? 13.102 -15.477 -21.469 1 66.06 115 GLY A O 1
ATOM 890 N N . ASN A 1 116 ? 11.312 -16.594 -22.297 1 63.5 116 ASN A N 1
ATOM 891 C CA . ASN A 1 116 ? 10.859 -15.531 -23.188 1 63.5 116 ASN A CA 1
ATOM 892 C C . ASN A 1 116 ? 9.453 -15.062 -22.828 1 63.5 116 ASN A C 1
ATOM 894 O O . ASN A 1 116 ? 8.625 -15.852 -22.359 1 63.5 116 ASN A O 1
ATOM 898 N N . PHE A 1 117 ? 9.375 -13.836 -22.484 1 59.16 117 PHE A N 1
ATOM 899 C CA . PHE A 1 117 ? 8 -13.422 -22.25 1 59.16 117 PHE A CA 1
ATOM 900 C C . PHE A 1 117 ? 7.523 -12.461 -23.328 1 59.16 117 PHE A C 1
ATOM 902 O O . PHE A 1 117 ? 8.312 -11.656 -23.828 1 59.16 117 PHE A O 1
ATOM 909 N N . ASP A 1 118 ? 6.445 -12.828 -24 1 53.5 118 ASP A N 1
ATOM 910 C CA . ASP A 1 118 ? 5.762 -11.977 -24.969 1 53.5 118 ASP A CA 1
ATOM 911 C C . ASP A 1 118 ? 4.805 -11.016 -24.281 1 53.5 118 ASP A C 1
ATOM 913 O O . ASP A 1 118 ? 3.809 -11.438 -23.688 1 53.5 118 ASP A O 1
ATOM 917 N N . SER A 1 119 ? 5.242 -9.867 -23.938 1 55.06 119 SER A N 1
ATOM 918 C CA . SER A 1 119 ? 4.348 -8.875 -23.359 1 55.06 119 SER A CA 1
ATOM 919 C C . SER A 1 119 ? 3.32 -8.391 -24.375 1 55.06 119 SER A C 1
ATOM 921 O O . SER A 1 119 ? 2.607 -7.414 -24.125 1 55.06 119 SER A O 1
ATOM 923 N N . GLY A 1 120 ? 3.072 -9.312 -25.391 1 52.25 120 GLY A N 1
ATOM 924 C CA . GLY A 1 120 ? 2.236 -8.922 -26.5 1 52.25 120 GLY A CA 1
ATOM 925 C C . GLY A 1 120 ? 2.912 -7.93 -27.438 1 52.25 120 GLY A C 1
ATOM 926 O O . GLY A 1 120 ? 2.451 -7.707 -28.562 1 52.25 120 GLY A O 1
ATOM 927 N N . HIS A 1 121 ? 3.789 -6.953 -26.875 1 50.38 121 HIS A N 1
ATOM 928 C CA . HIS A 1 121 ? 4.465 -5.996 -27.75 1 50.38 121 HIS A CA 1
ATOM 929 C C . HIS A 1 121 ? 5.941 -6.332 -27.906 1 50.38 121 HIS A C 1
ATOM 931 O O . HIS A 1 121 ? 6.547 -6.035 -28.938 1 50.38 121 HIS A O 1
ATOM 937 N N . GLN A 1 122 ? 6.5 -6.852 -26.891 1 51.62 122 GLN A N 1
ATOM 938 C CA . GLN A 1 122 ? 7.922 -7.16 -27 1 51.62 122 GLN A CA 1
ATOM 939 C C . GLN A 1 122 ? 8.25 -8.477 -26.297 1 51.62 122 GLN A C 1
ATOM 941 O O . GLN A 1 122 ? 7.656 -8.812 -25.266 1 51.62 122 GLN A O 1
ATOM 946 N N . VAL A 1 123 ? 8.797 -9.297 -27.047 1 52.53 123 VAL A N 1
ATOM 947 C CA . VAL A 1 123 ? 9.359 -10.523 -26.5 1 52.53 123 VAL A CA 1
ATOM 948 C C . VAL A 1 123 ? 10.609 -10.203 -25.672 1 52.53 123 VAL A C 1
ATOM 950 O O . VAL A 1 123 ? 11.531 -9.555 -26.188 1 52.53 123 VAL A O 1
ATOM 953 N N . HIS A 1 124 ? 10.57 -10.148 -24.312 1 54.28 124 HIS A N 1
ATOM 954 C CA . HIS A 1 124 ? 11.75 -9.945 -23.469 1 54.28 124 HIS A CA 1
ATOM 955 C C . HIS A 1 124 ? 12.375 -11.273 -23.078 1 54.28 124 HIS A C 1
ATOM 957 O O . HIS A 1 124 ? 11.672 -12.203 -22.672 1 54.28 124 HIS A O 1
ATOM 963 N N . ALA A 1 125 ? 13.523 -11.547 -23.75 1 55.81 125 ALA A N 1
ATOM 964 C CA . ALA A 1 125 ? 14.32 -12.703 -23.344 1 55.81 125 ALA A CA 1
ATOM 965 C C . ALA A 1 125 ? 15.133 -12.406 -22.094 1 55.81 125 ALA A C 1
ATOM 967 O O . ALA A 1 125 ? 15.672 -11.305 -21.953 1 55.81 125 ALA A O 1
ATOM 968 N N . PHE A 1 126 ? 14.828 -13.102 -20.984 1 58.16 126 PHE A N 1
ATOM 969 C CA . PHE A 1 126 ? 15.641 -12.945 -19.797 1 58.16 126 PHE A CA 1
ATOM 970 C C . PHE A 1 126 ? 16.5 -14.18 -19.547 1 58.16 126 PHE A C 1
ATOM 972 O O . PHE A 1 126 ? 16.062 -15.305 -19.797 1 58.16 126 PHE A O 1
ATOM 979 N N . ASP A 1 127 ? 17.859 -13.906 -19.609 1 58.34 127 ASP A N 1
ATOM 980 C CA . ASP A 1 127 ? 18.797 -14.938 -19.188 1 58.34 127 ASP A CA 1
ATOM 981 C C . ASP A 1 127 ? 19.531 -14.523 -17.906 1 58.34 127 ASP A C 1
ATOM 983 O O . ASP A 1 127 ? 20.281 -13.547 -17.906 1 58.34 127 ASP A O 1
ATOM 987 N N . TYR A 1 128 ? 18.938 -14.977 -16.812 1 56.06 128 TYR A N 1
ATOM 988 C CA . TYR A 1 128 ? 19.688 -14.812 -15.578 1 56.06 128 TYR A CA 1
ATOM 989 C C . TYR A 1 128 ? 20.391 -16.109 -15.188 1 56.06 128 TYR A C 1
ATOM 991 O O . TYR A 1 128 ? 19.766 -17.016 -14.617 1 56.06 128 TYR A O 1
ATOM 999 N N . PRO A 1 129 ? 21.719 -16.125 -15.742 1 55.69 129 PRO A N 1
ATOM 1000 C CA . PRO A 1 129 ? 22.5 -17.297 -15.352 1 55.69 129 PRO A CA 1
ATOM 1001 C C . PRO A 1 129 ? 22.938 -17.266 -13.891 1 55.69 129 PRO A C 1
ATOM 1003 O O . PRO A 1 129 ? 23.125 -16.188 -13.32 1 55.69 129 PRO A O 1
ATOM 1006 N N . ILE A 1 130 ? 22.672 -18.328 -13.055 1 49.09 130 ILE A N 1
ATOM 1007 C CA . ILE A 1 130 ? 23.328 -18.391 -11.75 1 49.09 130 ILE A CA 1
ATOM 1008 C C . ILE A 1 130 ? 24.797 -18.766 -11.922 1 49.09 130 ILE A C 1
ATOM 1010 O O . ILE A 1 130 ? 25.125 -19.578 -12.789 1 49.09 130 ILE A O 1
ATOM 1014 N N . MET B 1 1 ? 19.219 -3.947 -12.984 1 30.56 1 MET B N 1
ATOM 1015 C CA . MET B 1 1 ? 18.266 -3.053 -13.656 1 30.56 1 MET B CA 1
ATOM 1016 C C . MET B 1 1 ? 16.828 -3.4 -13.273 1 30.56 1 MET B C 1
ATOM 1018 O O . MET B 1 1 ? 15.969 -2.525 -13.25 1 30.56 1 MET B O 1
ATOM 1022 N N . ILE B 1 2 ? 16.375 -4.688 -13.062 1 40.28 2 ILE B N 1
ATOM 1023 C CA . ILE B 1 2 ? 14.977 -5.133 -13.008 1 40.28 2 ILE B CA 1
ATOM 1024 C C . ILE B 1 2 ? 14.375 -4.785 -11.648 1 40.28 2 ILE B C 1
ATOM 1026 O O . ILE B 1 2 ? 13.164 -4.578 -11.539 1 40.28 2 ILE B O 1
ATOM 1030 N N . THR B 1 3 ? 15.117 -4.562 -10.742 1 44.53 3 THR B N 1
ATOM 1031 C CA . THR B 1 3 ? 14.562 -4.441 -9.398 1 44.53 3 THR B CA 1
ATOM 1032 C C . THR B 1 3 ? 13.68 -3.203 -9.289 1 44.53 3 THR B C 1
ATOM 1034 O O . THR B 1 3 ? 12.602 -3.256 -8.695 1 44.53 3 THR B O 1
ATOM 1037 N N . GLY B 1 4 ? 14.055 -2.172 -9.961 1 47.03 4 GLY B N 1
ATOM 1038 C CA . GLY B 1 4 ? 13.375 -0.899 -9.812 1 47.03 4 GLY B CA 1
ATOM 1039 C C . GLY B 1 4 ? 12.047 -0.842 -10.555 1 47.03 4 GLY B C 1
ATOM 1040 O O . GLY B 1 4 ? 11.117 -0.168 -10.117 1 47.03 4 GLY B O 1
ATOM 1041 N N . THR B 1 5 ? 11.891 -1.614 -11.484 1 49.25 5 THR B N 1
ATOM 1042 C CA . THR B 1 5 ? 10.766 -1.484 -12.406 1 49.25 5 THR B CA 1
ATOM 1043 C C . THR B 1 5 ? 9.547 -2.234 -11.891 1 49.25 5 THR B C 1
ATOM 1045 O O . THR B 1 5 ? 8.414 -1.817 -12.125 1 49.25 5 THR B O 1
ATOM 1048 N N . VAL B 1 6 ? 9.734 -3.193 -11.141 1 52.31 6 VAL B N 1
ATOM 1049 C CA . VAL B 1 6 ? 8.625 -4.031 -10.695 1 52.31 6 VAL B CA 1
ATOM 1050 C C . VAL B 1 6 ? 7.738 -3.248 -9.734 1 52.31 6 VAL B C 1
ATOM 1052 O O . VAL B 1 6 ? 6.508 -3.291 -9.836 1 52.31 6 VAL B O 1
ATOM 1055 N N . LYS B 1 7 ? 8.336 -2.449 -8.953 1 60.91 7 LYS B N 1
ATOM 1056 C CA . LYS B 1 7 ? 7.59 -1.699 -7.945 1 60.91 7 LYS B CA 1
ATOM 1057 C C . LYS B 1 7 ? 6.684 -0.658 -8.594 1 60.91 7 LYS B C 1
ATOM 1059 O O . LYS B 1 7 ? 5.535 -0.487 -8.188 1 60.91 7 LYS B O 1
ATOM 1064 N N . ASN B 1 8 ? 6.922 -0.427 -9.758 1 72.06 8 ASN B N 1
ATOM 1065 C CA . ASN B 1 8 ? 6.203 0.695 -10.352 1 72.06 8 ASN B CA 1
ATOM 1066 C C . ASN B 1 8 ? 4.922 0.237 -11.039 1 72.06 8 ASN B C 1
ATOM 1068 O O . ASN B 1 8 ? 3.891 0.906 -10.953 1 72.06 8 ASN B O 1
ATOM 1072 N N . GLY B 1 9 ? 5.016 -0.865 -11.492 1 68.56 9 GLY B N 1
ATOM 1073 C CA . GLY B 1 9 ? 3.822 -1.298 -12.203 1 68.56 9 GLY B CA 1
ATOM 1074 C C . GLY B 1 9 ? 2.656 -1.596 -11.273 1 68.56 9 GLY B C 1
ATOM 1075 O O . GLY B 1 9 ? 1.535 -1.145 -11.516 1 68.56 9 GLY B O 1
ATOM 1076 N N . TRP B 1 10 ? 3.004 -2.15 -10.234 1 77.44 10 TRP B N 1
ATOM 1077 C CA . TRP B 1 10 ? 1.932 -2.523 -9.32 1 77.44 10 TRP B CA 1
ATOM 1078 C C . TRP B 1 10 ? 1.389 -1.299 -8.594 1 77.44 10 TRP B C 1
ATOM 1080 O O . TRP B 1 10 ? 0.196 -1.229 -8.281 1 77.44 10 TRP B O 1
ATOM 1090 N N . LEU B 1 11 ? 2.143 -0.343 -8.422 1 89.12 11 LEU B N 1
ATOM 1091 C CA . LEU B 1 11 ? 1.674 0.874 -7.77 1 89.12 11 LEU B CA 1
ATOM 1092 C C . LEU B 1 11 ? 0.741 1.659 -8.688 1 89.12 11 LEU B C 1
ATOM 1094 O O . LEU B 1 11 ? -0.266 2.207 -8.234 1 89.12 11 LEU B O 1
ATOM 1098 N N . VAL B 1 12 ? 1.07 1.602 -9.992 1 90.88 12 VAL B N 1
ATOM 1099 C CA . VAL B 1 12 ? 0.209 2.266 -10.961 1 90.88 12 VAL B CA 1
ATOM 1100 C C . VAL B 1 12 ? -1.165 1.6 -10.977 1 90.88 12 VAL B C 1
ATOM 1102 O O . VAL B 1 12 ? -2.191 2.281 -11 1 90.88 12 VAL B O 1
ATOM 1105 N N . ASP B 1 13 ? -1.147 0.342 -10.969 1 89.06 13 ASP B N 1
ATOM 1106 C CA . ASP B 1 13 ? -2.398 -0.412 -10.969 1 89.06 13 ASP B CA 1
ATOM 1107 C C . ASP B 1 13 ? -3.24 -0.082 -9.742 1 89.06 13 ASP B C 1
ATOM 1109 O O . ASP B 1 13 ? -4.469 -0.073 -9.805 1 89.06 13 ASP B O 1
ATOM 1113 N N . ARG B 1 14 ? -2.625 0.192 -8.672 1 94.81 14 ARG B N 1
ATOM 1114 C CA . ARG B 1 14 ? -3.338 0.543 -7.449 1 94.81 14 ARG B CA 1
ATOM 1115 C C . ARG B 1 14 ? -4.059 1.879 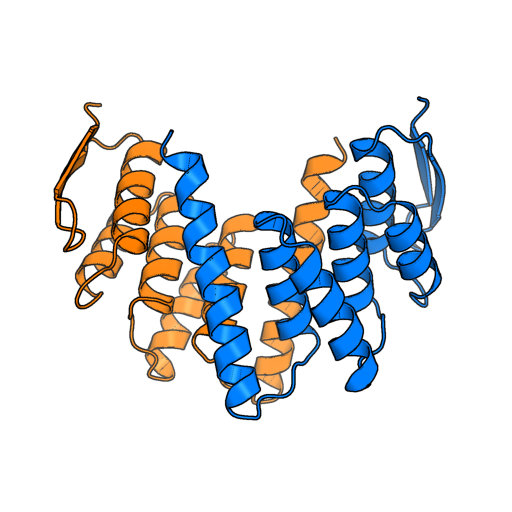-7.598 1 94.81 14 ARG B C 1
ATOM 1117 O O . ARG B 1 14 ? -5.191 2.035 -7.137 1 94.81 14 ARG B O 1
ATOM 1124 N N . LEU B 1 15 ? -3.441 2.789 -8.25 1 95.62 15 LEU B N 1
ATOM 1125 C CA . LEU B 1 15 ? -4.094 4.066 -8.508 1 95.62 15 LEU B CA 1
ATOM 1126 C C . LEU B 1 15 ? -5.277 3.893 -9.453 1 95.62 15 LEU B C 1
ATOM 1128 O O . LEU B 1 15 ? -6.348 4.461 -9.227 1 95.62 15 LEU B O 1
ATOM 1132 N N . PHE B 1 16 ? -5.023 3.076 -10.445 1 93.62 16 PHE B N 1
ATOM 1133 C CA . PHE B 1 16 ? -6.066 2.844 -11.438 1 93.62 16 PHE B CA 1
ATOM 1134 C C . PHE B 1 16 ? -7.277 2.176 -10.797 1 93.62 16 PHE B C 1
ATOM 1136 O O . PHE B 1 16 ? -8.422 2.553 -11.078 1 93.62 16 PHE B O 1
ATOM 1143 N N . LEU B 1 17 ? -7.016 1.183 -10.008 1 94 17 LEU B N 1
ATOM 1144 C CA . LEU B 1 17 ? -8.125 0.486 -9.352 1 94 17 LEU B CA 1
ATOM 1145 C C . LEU B 1 17 ? -8.906 1.433 -8.453 1 94 17 LEU B C 1
ATOM 1147 O O . LEU B 1 17 ? -10.133 1.385 -8.414 1 94 17 LEU B O 1
ATOM 1151 N N . PHE B 1 18 ? -8.289 2.293 -7.758 1 97.31 18 PHE B N 1
ATOM 1152 C CA . PHE B 1 18 ? -8.945 3.264 -6.891 1 97.31 18 PHE B CA 1
ATOM 1153 C C . PHE B 1 18 ? -9.836 4.195 -7.707 1 97.31 18 PHE B C 1
ATOM 1155 O O . PHE B 1 18 ? -10.977 4.473 -7.316 1 97.31 18 PHE B O 1
ATOM 1162 N N . LEU B 1 19 ? -9.289 4.668 -8.812 1 96.88 19 LEU B N 1
ATOM 1163 C CA . LEU B 1 19 ? -10.062 5.574 -9.648 1 96.88 19 LEU B CA 1
ATOM 1164 C C . LEU B 1 19 ? -11.297 4.875 -10.211 1 96.88 19 LEU B C 1
ATOM 1166 O O . LEU B 1 19 ? -12.367 5.48 -10.305 1 96.88 19 LEU B O 1
ATOM 1170 N N . GLU B 1 20 ? -11.086 3.652 -10.617 1 95.94 20 GLU B N 1
ATOM 1171 C CA . GLU B 1 20 ? -12.219 2.881 -11.125 1 95.94 20 GLU B CA 1
ATOM 1172 C C . GLU B 1 20 ? -13.289 2.705 -10.047 1 95.94 20 GLU B C 1
ATOM 1174 O O . GLU B 1 20 ? -14.484 2.842 -10.328 1 95.94 20 GLU B O 1
ATOM 1179 N N . MET B 1 21 ? -12.836 2.418 -8.859 1 95.44 21 MET B N 1
ATOM 1180 C CA . MET B 1 21 ? -13.773 2.262 -7.754 1 95.44 21 MET B CA 1
ATOM 1181 C C . MET B 1 21 ? -14.5 3.572 -7.469 1 95.44 21 MET B C 1
ATOM 1183 O O . MET B 1 21 ? -15.711 3.578 -7.238 1 95.44 21 MET B O 1
ATOM 1187 N N . LYS B 1 22 ? -13.781 4.641 -7.512 1 96 22 LYS B N 1
ATOM 1188 C CA . LYS B 1 22 ? -14.375 5.957 -7.301 1 96 22 LYS B CA 1
ATOM 1189 C C . LYS B 1 22 ? -15.43 6.258 -8.367 1 96 22 LYS B C 1
ATOM 1191 O O . LYS B 1 22 ? -16.5 6.781 -8.055 1 96 22 LYS B O 1
ATOM 1196 N N . ARG B 1 23 ? -15.102 5.926 -9.562 1 96 23 ARG B N 1
ATOM 1197 C CA . ARG B 1 23 ? -16.031 6.133 -10.664 1 96 23 ARG B CA 1
ATOM 1198 C C . ARG B 1 23 ? -17.297 5.297 -10.484 1 96 23 ARG B C 1
ATOM 1200 O O . ARG B 1 23 ? -18.375 5.711 -10.883 1 96 23 ARG B O 1
ATOM 1207 N N . GLY B 1 24 ? -17.125 4.215 -9.812 1 95.62 24 GLY B N 1
ATOM 1208 C CA . GLY B 1 24 ? -18.25 3.326 -9.562 1 95.62 24 GLY B CA 1
ATOM 1209 C C . GLY B 1 24 ? -19.031 3.688 -8.312 1 95.62 24 GLY B C 1
ATOM 1210 O O . GLY B 1 24 ? -19.953 2.969 -7.926 1 95.62 24 GLY B O 1
ATOM 1211 N N . GLY B 1 25 ? -18.672 4.75 -7.594 1 94.69 25 GLY B N 1
ATOM 1212 C CA . GLY B 1 25 ? -19.438 5.238 -6.465 1 94.69 25 GLY B CA 1
ATOM 1213 C C . GLY B 1 25 ? -18.812 4.914 -5.125 1 94.69 25 GLY B C 1
ATOM 1214 O O . GLY B 1 25 ? -19.375 5.242 -4.074 1 94.69 25 GLY B O 1
ATOM 1215 N N . PHE B 1 26 ? -17.688 4.289 -5.152 1 93.69 26 PHE B N 1
ATOM 1216 C CA . PHE B 1 26 ? -16.984 3.967 -3.916 1 93.69 26 PHE B CA 1
ATOM 1217 C C . PHE B 1 26 ? -16.562 5.234 -3.191 1 93.69 26 PHE B C 1
ATOM 1219 O O . PHE B 1 26 ? -15.969 6.133 -3.799 1 93.69 26 PHE B O 1
ATOM 1226 N N . MET B 1 27 ? -16.922 5.336 -1.902 1 94.5 27 MET B N 1
ATOM 1227 C CA . MET B 1 27 ? -16.391 6.387 -1.034 1 94.5 27 MET B CA 1
ATOM 1228 C C . MET B 1 27 ? -15.234 5.867 -0.191 1 94.5 27 MET B C 1
ATOM 1230 O O . MET B 1 27 ? -15.383 4.891 0.545 1 94.5 27 MET B O 1
ATOM 1234 N N . ALA B 1 28 ? -14.164 6.586 -0.244 1 96.25 28 ALA B N 1
ATOM 1235 C CA . ALA B 1 28 ? -12.938 6.117 0.395 1 96.25 28 ALA B CA 1
ATOM 1236 C C . ALA B 1 28 ? -13.039 6.215 1.915 1 96.25 28 ALA B C 1
ATOM 1238 O O . ALA B 1 28 ? -13.648 7.148 2.443 1 96.25 28 ALA B O 1
ATOM 1239 N N . ASN B 1 29 ? -12.516 5.223 2.531 1 94.75 29 ASN B N 1
ATOM 1240 C CA . ASN B 1 29 ? -12.258 5.285 3.965 1 94.75 29 ASN B CA 1
ATOM 1241 C C . ASN B 1 29 ? -10.773 5.48 4.262 1 94.75 29 ASN B C 1
ATOM 1243 O O . ASN B 1 29 ? -9.977 5.688 3.348 1 94.75 29 ASN B O 1
ATOM 1247 N N . GLU B 1 30 ? -10.398 5.516 5.48 1 95.19 30 GLU B N 1
ATOM 1248 C CA . GLU B 1 30 ? -9.023 5.785 5.887 1 95.19 30 GLU B CA 1
ATOM 1249 C C . GLU B 1 30 ? -8.062 4.762 5.297 1 95.19 30 GLU B C 1
ATOM 1251 O O . GLU B 1 30 ? -6.949 5.105 4.891 1 95.19 30 GLU B O 1
ATOM 1256 N N . PHE B 1 31 ? -8.539 3.51 5.215 1 95.12 31 PHE B N 1
ATOM 1257 C CA . PHE B 1 31 ? -7.711 2.441 4.668 1 95.12 31 PHE B CA 1
ATOM 1258 C C . PHE B 1 31 ? -7.375 2.713 3.205 1 95.12 31 PHE B C 1
ATOM 1260 O O . PHE B 1 31 ? -6.211 2.639 2.807 1 95.12 31 PHE B O 1
ATOM 1267 N N . ALA B 1 32 ? -8.398 3.002 2.441 1 97.12 32 ALA B N 1
ATOM 1268 C CA . ALA B 1 32 ? -8.203 3.23 1.012 1 97.12 32 ALA B CA 1
ATOM 1269 C C . ALA B 1 32 ? -7.34 4.461 0.766 1 97.12 32 ALA B C 1
ATOM 1271 O O . ALA B 1 32 ? -6.426 4.434 -0.064 1 97.12 32 ALA B O 1
ATOM 1272 N N . LEU B 1 33 ? -7.582 5.504 1.472 1 97.25 33 LEU B N 1
ATOM 1273 C CA . LEU B 1 33 ? -6.824 6.742 1.305 1 97.25 33 LEU B CA 1
ATOM 1274 C C . LEU B 1 33 ? -5.352 6.527 1.626 1 97.25 33 LEU B C 1
ATOM 1276 O O . LEU B 1 33 ? -4.477 6.941 0.86 1 97.25 33 LEU B O 1
ATOM 1280 N N . GLY B 1 34 ? -5.102 5.855 2.734 1 96.06 34 GLY B N 1
ATOM 1281 C CA . GLY B 1 34 ? -3.725 5.562 3.098 1 96.06 34 GLY B CA 1
ATOM 1282 C C . GLY B 1 34 ? -3.006 4.703 2.074 1 96.06 34 GLY B C 1
ATOM 1283 O O . GLY B 1 34 ? -1.843 4.953 1.753 1 96.06 34 GLY B O 1
ATOM 1284 N N . SER B 1 35 ? -3.721 3.73 1.531 1 96.12 35 SER B N 1
ATOM 1285 C CA . SER B 1 35 ? -3.146 2.836 0.532 1 96.12 35 SER B CA 1
ATOM 1286 C C . SER B 1 35 ? -2.781 3.59 -0.741 1 96.12 35 SER B C 1
ATOM 1288 O O . SER B 1 35 ? -1.713 3.367 -1.316 1 96.12 35 SER B O 1
ATOM 1290 N N . VAL B 1 36 ? -3.607 4.461 -1.143 1 97.5 36 VAL B N 1
ATOM 1291 C CA . VAL B 1 36 ? -3.375 5.223 -2.365 1 97.5 36 VAL B CA 1
ATOM 1292 C C . VAL B 1 36 ? -2.248 6.227 -2.145 1 97.5 36 VAL B C 1
ATOM 1294 O O . VAL B 1 36 ? -1.416 6.441 -3.029 1 97.5 36 VAL B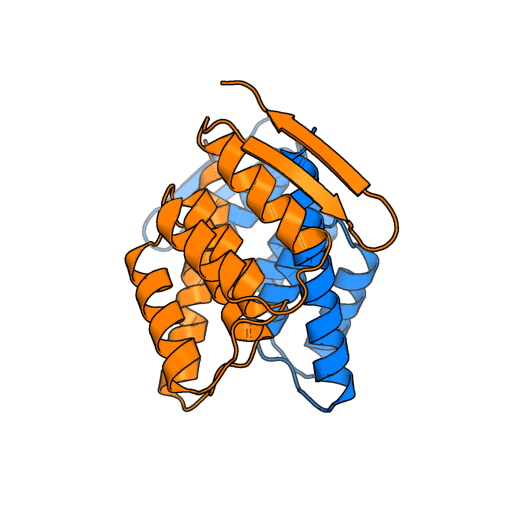 O 1
ATOM 1297 N N . LEU B 1 37 ? -2.193 6.824 -0.97 1 96.56 37 LEU B N 1
ATOM 1298 C CA . LEU B 1 37 ? -1.118 7.762 -0.667 1 96.56 37 LEU B CA 1
ATOM 1299 C C . LEU B 1 37 ? 0.237 7.062 -0.7 1 96.56 37 LEU B C 1
ATOM 1301 O O . LEU B 1 37 ? 1.23 7.645 -1.144 1 96.56 37 LEU B O 1
ATOM 1305 N N . MET B 1 38 ? 0.24 5.832 -0.175 1 94.31 38 MET B N 1
ATOM 1306 C CA . MET B 1 38 ? 1.475 5.055 -0.222 1 94.31 38 MET B CA 1
ATOM 1307 C C . MET B 1 38 ? 1.913 4.816 -1.663 1 94.31 38 MET B C 1
ATOM 1309 O O . MET B 1 38 ? 3.1 4.926 -1.98 1 94.31 38 MET B O 1
ATOM 1313 N N . ALA B 1 39 ? 0.931 4.492 -2.488 1 94.81 39 ALA B N 1
ATOM 1314 C CA . ALA B 1 39 ? 1.245 4.293 -3.9 1 94.81 39 ALA B CA 1
ATOM 1315 C C . ALA B 1 39 ? 1.726 5.594 -4.543 1 94.81 39 ALA B C 1
ATOM 1317 O O . ALA B 1 39 ? 2.674 5.59 -5.328 1 94.81 39 ALA B O 1
ATOM 1318 N N . CYS B 1 40 ? 1.121 6.715 -4.207 1 96.19 40 CYS B N 1
ATOM 1319 C CA . CYS B 1 40 ? 1.511 8.016 -4.746 1 96.19 40 CYS B CA 1
ATOM 1320 C C . CYS B 1 40 ? 2.941 8.359 -4.348 1 96.19 40 CYS B C 1
ATOM 1322 O O . CYS B 1 40 ? 3.695 8.906 -5.152 1 96.19 40 CYS B O 1
ATOM 1324 N N . SER B 1 41 ? 3.291 8.078 -3.115 1 94.44 41 SER B N 1
ATOM 1325 C CA . SER B 1 41 ? 4.645 8.352 -2.646 1 94.44 41 SER B CA 1
ATOM 1326 C C . SER B 1 41 ? 5.676 7.527 -3.41 1 94.44 41 SER B C 1
ATOM 1328 O O . SER B 1 41 ? 6.715 8.047 -3.818 1 94.44 41 SER B O 1
ATOM 1330 N N . GLY B 1 42 ? 5.375 6.277 -3.6 1 91.88 42 GLY B N 1
ATOM 1331 C CA . GLY B 1 42 ? 6.289 5.402 -4.316 1 91.88 42 GLY B CA 1
ATOM 1332 C C . GLY B 1 42 ? 6.453 5.773 -5.777 1 91.88 42 GLY B C 1
ATOM 1333 O O . GLY B 1 42 ? 7.52 5.566 -6.359 1 91.88 42 GLY B O 1
ATOM 1334 N N . LEU B 1 43 ? 5.445 6.355 -6.352 1 93.25 43 LEU B N 1
ATOM 1335 C CA . LEU B 1 43 ? 5.469 6.762 -7.75 1 93.25 43 LEU B CA 1
ATOM 1336 C C . LEU B 1 43 ? 5.91 8.219 -7.887 1 93.25 43 LEU B C 1
ATOM 1338 O O . LEU B 1 43 ? 6.09 8.711 -9 1 93.25 43 LEU B O 1
ATOM 1342 N N . GLU B 1 44 ? 6.129 8.844 -6.793 1 96.19 44 GLU B N 1
ATOM 1343 C CA . GLU B 1 44 ? 6.367 10.281 -6.742 1 96.19 44 GLU B CA 1
ATOM 1344 C C . GLU B 1 44 ? 5.293 11.047 -7.508 1 96.19 44 GLU B C 1
ATOM 1346 O O . GLU B 1 44 ? 5.602 11.953 -8.281 1 96.19 44 GLU B O 1
ATOM 1351 N N . ALA B 1 45 ? 4.062 10.625 -7.395 1 96.94 45 ALA B N 1
ATOM 1352 C CA . ALA B 1 45 ? 2.91 11.234 -8.062 1 96.94 45 ALA B CA 1
ATOM 1353 C C . ALA B 1 45 ? 2.344 12.383 -7.23 1 96.94 45 ALA B C 1
ATOM 1355 O O . ALA B 1 45 ? 1.262 12.266 -6.652 1 96.94 45 ALA B O 1
ATOM 1356 N N . LEU B 1 46 ? 2.936 13.547 -7.273 1 97.81 46 LEU B N 1
ATOM 1357 C CA . LEU B 1 46 ? 2.635 14.703 -6.434 1 97.81 46 LEU B CA 1
ATOM 1358 C C . LEU B 1 46 ? 1.223 15.211 -6.695 1 97.81 46 LEU B C 1
ATOM 1360 O O . LEU B 1 46 ? 0.444 15.406 -5.758 1 97.81 46 LEU B O 1
ATOM 1364 N N . ASN B 1 47 ? 0.899 15.359 -7.938 1 98.12 47 ASN B N 1
ATOM 1365 C CA . ASN B 1 47 ? -0.4 15.93 -8.273 1 98.12 47 ASN B CA 1
ATOM 1366 C C . ASN B 1 47 ? -1.544 15.016 -7.84 1 98.12 47 ASN B C 1
ATOM 1368 O O . ASN B 1 47 ? -2.582 15.492 -7.379 1 98.12 47 ASN B O 1
ATOM 1372 N N . PHE B 1 48 ? -1.322 13.781 -7.98 1 98.06 48 PHE B N 1
ATOM 1373 C CA . PHE B 1 48 ? -2.352 12.844 -7.551 1 98.06 48 PHE B CA 1
ATOM 1374 C C . PHE B 1 48 ? -2.527 12.898 -6.035 1 98.06 48 PHE B C 1
ATOM 1376 O O . PHE B 1 48 ? -3.654 12.844 -5.535 1 98.06 48 PHE B O 1
ATOM 1383 N N . GLY B 1 49 ? -1.454 12.953 -5.309 1 98.19 49 GLY B N 1
ATOM 1384 C CA . GLY B 1 49 ? -1.522 13.07 -3.861 1 98.19 49 GLY B CA 1
ATOM 1385 C C . GLY B 1 49 ? -2.236 14.328 -3.398 1 98.19 49 GLY B C 1
ATOM 1386 O O . GLY B 1 49 ? -3.018 14.281 -2.445 1 98.19 49 GLY B O 1
ATOM 1387 N N . PHE B 1 50 ? -1.995 15.406 -4.113 1 98.19 50 PHE B N 1
ATOM 1388 C CA . PHE B 1 50 ? -2.707 16.641 -3.809 1 98.19 50 PHE B CA 1
ATOM 1389 C C . PHE B 1 50 ? -4.207 16.469 -4 1 98.19 50 PHE B C 1
ATOM 1391 O O . PHE B 1 50 ? -5 16.875 -3.148 1 98.19 50 PHE B O 1
ATOM 1398 N N . SER B 1 51 ? -4.504 15.93 -5.082 1 98.19 51 SER B N 1
ATOM 1399 C CA . SER B 1 51 ? -5.914 15.688 -5.383 1 98.19 51 SER B CA 1
ATOM 1400 C C . SER B 1 51 ? -6.555 14.781 -4.34 1 98.19 51 SER B C 1
ATOM 1402 O O . SER B 1 51 ? -7.711 14.984 -3.957 1 98.19 51 SER B O 1
ATOM 1404 N N . LEU B 1 52 ? -5.812 13.812 -3.871 1 98.31 52 LEU B N 1
ATOM 1405 C CA . LEU B 1 52 ? -6.312 12.891 -2.859 1 98.31 52 LEU B CA 1
ATOM 1406 C C . LEU B 1 52 ? -6.516 13.602 -1.526 1 98.31 52 LEU B C 1
ATOM 1408 O O . LEU B 1 52 ? -7.48 13.32 -0.81 1 98.31 52 LEU B O 1
ATOM 1412 N N . HIS B 1 53 ? -5.578 14.445 -1.201 1 98 53 HIS B N 1
ATOM 1413 C CA . HIS B 1 53 ? -5.707 15.258 0.006 1 98 53 HIS B CA 1
ATOM 1414 C C . HIS B 1 53 ? -6.977 16.094 -0.028 1 98 53 HIS B C 1
ATOM 1416 O O . HIS B 1 53 ? -7.742 16.109 0.937 1 98 53 HIS B O 1
ATOM 1422 N N . GLY B 1 54 ? -7.184 16.766 -1.127 1 97.81 54 GLY B N 1
ATOM 1423 C CA . GLY B 1 54 ? -8.414 17.531 -1.281 1 97.81 54 GLY B CA 1
ATOM 1424 C C . GLY B 1 54 ? -9.664 16.672 -1.201 1 97.81 54 GLY B C 1
ATOM 1425 O O . GLY B 1 54 ? -10.648 17.062 -0.583 1 97.81 54 GLY B O 1
ATOM 1426 N N . TYR B 1 55 ? -9.625 15.57 -1.775 1 97.62 55 TYR B N 1
ATOM 1427 C CA . TYR B 1 55 ? -10.742 14.633 -1.77 1 97.62 55 TYR B CA 1
ATOM 1428 C C . TYR B 1 55 ? -11.078 14.188 -0.351 1 97.62 55 TYR B C 1
ATOM 1430 O O . TYR B 1 55 ? -12.242 14.125 0.03 1 97.62 55 TYR B O 1
ATOM 1438 N N . ALA B 1 56 ? -10.039 13.82 0.415 1 97 56 ALA B N 1
ATOM 1439 C CA . ALA B 1 56 ? -10.242 13.398 1.799 1 97 56 ALA B CA 1
ATOM 1440 C C . ALA B 1 56 ? -11.016 14.461 2.582 1 97 56 ALA B C 1
ATOM 1442 O O . ALA B 1 56 ? -11.945 14.133 3.322 1 97 56 ALA B O 1
ATOM 1443 N N . LEU B 1 57 ? -10.625 15.695 2.385 1 96 57 LEU B N 1
ATOM 1444 C CA . LEU B 1 57 ? -11.297 16.781 3.072 1 96 57 LEU B CA 1
ATOM 1445 C C . LEU B 1 57 ? -12.742 16.922 2.586 1 96 57 LEU B C 1
ATOM 1447 O O . LEU B 1 57 ? -13.648 17.156 3.387 1 96 57 LEU B O 1
ATOM 1451 N N . LYS B 1 58 ? -12.953 16.812 1.366 1 96.12 58 LYS B N 1
ATOM 1452 C CA . LYS B 1 58 ? -14.273 16.984 0.765 1 96.12 58 LYS B CA 1
ATOM 1453 C C . LYS B 1 58 ? -15.266 15.953 1.297 1 96.12 58 LYS B C 1
ATOM 1455 O O . LYS B 1 58 ? -16.438 16.25 1.499 1 96.12 58 LYS B O 1
ATOM 1460 N N . ILE B 1 59 ? -14.828 14.742 1.517 1 95.31 59 ILE B N 1
ATOM 1461 C CA . ILE B 1 59 ? -15.758 13.695 1.923 1 95.31 59 ILE B CA 1
ATOM 1462 C C . ILE B 1 59 ? -15.812 13.617 3.447 1 95.31 59 ILE B C 1
ATOM 1464 O O . ILE B 1 59 ? -16.422 12.703 4.004 1 95.31 59 ILE B O 1
ATOM 1468 N N . GLY B 1 60 ? -15.062 14.438 4.129 1 94 60 GLY B N 1
ATOM 1469 C CA . GLY B 1 60 ? -15.227 14.602 5.566 1 94 60 GLY B CA 1
ATOM 1470 C C . GLY B 1 60 ? -14.281 13.742 6.379 1 94 60 GLY B C 1
ATOM 1471 O O . GLY B 1 60 ? -14.516 13.5 7.562 1 94 60 GLY B O 1
ATOM 1472 N N . ILE B 1 61 ? -13.234 13.219 5.773 1 92.44 61 ILE B N 1
ATOM 1473 C CA . ILE B 1 61 ? -12.25 12.438 6.52 1 92.44 61 ILE B CA 1
ATOM 1474 C C . ILE B 1 61 ? -11.328 13.375 7.293 1 92.44 61 ILE B C 1
ATOM 1476 O O . ILE B 1 61 ? -10.75 14.297 6.719 1 92.44 61 ILE B O 1
ATOM 1480 N N . GLU B 1 62 ? -11.25 13.156 8.547 1 89.88 62 GLU B N 1
ATOM 1481 C CA . GLU B 1 62 ? -10.367 13.945 9.398 1 89.88 62 GLU B CA 1
ATOM 1482 C C . GLU B 1 62 ? -8.906 13.547 9.203 1 89.88 62 GLU B C 1
ATOM 1484 O O . GLU B 1 62 ? -8.602 12.383 8.914 1 89.88 62 GLU B O 1
ATOM 1489 N N . LEU B 1 63 ? -8.047 14.539 9.344 1 89.94 63 LEU B N 1
ATOM 1490 C CA . LEU B 1 63 ? -6.613 14.258 9.352 1 89.94 63 LEU B CA 1
ATOM 1491 C C . LEU B 1 63 ? -6.18 13.688 10.695 1 89.94 63 LEU B C 1
ATOM 1493 O O . LEU B 1 63 ? -5.395 14.305 11.414 1 89.94 63 LEU B O 1
ATOM 1497 N N . ASN B 1 64 ? -6.598 12.484 10.922 1 88.12 64 ASN B N 1
ATOM 1498 C CA . ASN B 1 64 ? -6.309 11.773 12.164 1 88.12 64 ASN B CA 1
ATOM 1499 C C . ASN B 1 64 ? -5 10.992 12.07 1 88.12 64 ASN B C 1
ATOM 1501 O O . ASN B 1 64 ? -4.16 11.281 11.211 1 88.12 64 ASN B O 1
ATOM 1505 N N . LEU B 1 65 ? -4.801 10.023 12.953 1 86.62 65 LEU B N 1
ATOM 1506 C CA . LEU B 1 65 ? -3.564 9.266 13.07 1 86.62 65 LEU B CA 1
ATOM 1507 C C . LEU B 1 65 ? -3.348 8.375 11.852 1 86.62 65 LEU B C 1
ATOM 1509 O O . LEU B 1 65 ? -2.219 7.977 11.562 1 86.62 65 LEU B O 1
ATOM 1513 N N . PHE B 1 66 ? -4.402 8.117 11.094 1 89 66 PHE B N 1
ATOM 1514 C CA . PHE B 1 66 ? -4.27 7.254 9.93 1 89 66 PHE B CA 1
ATOM 1515 C C . PHE B 1 66 ? -4.02 8.07 8.664 1 89 66 PHE B C 1
ATOM 1517 O O . PHE B 1 66 ? -2.906 8.086 8.141 1 89 66 PHE B O 1
ATOM 1524 N N . VAL B 1 67 ? -4.906 8.969 8.352 1 94.12 67 VAL B N 1
ATOM 1525 C CA . VAL B 1 67 ? -4.805 9.711 7.102 1 94.12 67 VAL B CA 1
ATOM 1526 C C . VAL B 1 67 ? -3.82 10.867 7.262 1 94.12 67 VAL B C 1
ATOM 1528 O O . VAL B 1 67 ? -3.021 11.141 6.363 1 94.12 67 VAL B O 1
ATOM 1531 N N . GLY B 1 68 ? -3.889 11.531 8.398 1 95 68 GLY B N 1
ATOM 1532 C CA . GLY B 1 68 ? -2.967 12.625 8.641 1 95 68 GLY B CA 1
ATOM 1533 C C . GLY B 1 68 ? -1.511 12.195 8.625 1 95 68 GLY B C 1
ATOM 1534 O O . GLY B 1 68 ? -0.677 12.836 7.98 1 95 68 GLY B O 1
ATOM 1535 N N . CYS B 1 69 ? -1.256 11.094 9.227 1 93.88 69 CYS B N 1
ATOM 1536 C CA . CYS B 1 69 ? 0.112 10.586 9.266 1 93.88 69 CYS B CA 1
ATOM 1537 C C . CYS B 1 69 ? 0.568 10.133 7.887 1 93.88 69 CYS B C 1
ATOM 1539 O O . CYS B 1 69 ? 1.727 10.328 7.516 1 93.88 69 CYS B O 1
ATOM 1541 N N . ASP B 1 70 ? -0.298 9.484 7.137 1 95.38 70 ASP B N 1
ATOM 1542 C CA . ASP B 1 70 ? 0.027 9.086 5.77 1 95.38 70 ASP B CA 1
ATOM 1543 C C . ASP B 1 70 ? 0.324 10.305 4.898 1 95.38 70 ASP B C 1
ATOM 1545 O O . ASP B 1 70 ? 1.243 10.273 4.078 1 95.38 70 ASP B O 1
ATOM 1549 N N . LEU B 1 71 ? -0.424 11.359 5.086 1 96.94 71 LEU B N 1
ATOM 1550 C CA . LEU B 1 71 ? -0.209 12.594 4.348 1 96.94 71 LEU B CA 1
ATOM 1551 C C . LEU B 1 71 ? 1.118 13.234 4.738 1 96.94 71 LEU B C 1
ATOM 1553 O O . LEU B 1 71 ? 1.856 13.719 3.875 1 96.94 71 LEU B O 1
ATOM 1557 N N . LEU B 1 72 ? 1.368 13.203 6.012 1 96.31 72 LEU B N 1
ATOM 1558 C CA . LEU B 1 72 ? 2.65 13.688 6.508 1 96.31 72 LEU B CA 1
ATOM 1559 C C . LEU B 1 72 ? 3.807 12.961 5.828 1 96.31 72 LEU B C 1
ATOM 1561 O O . LEU B 1 72 ? 4.746 13.602 5.344 1 96.31 72 LEU B O 1
ATOM 1565 N N . ASP B 1 73 ? 3.73 11.695 5.785 1 95.19 73 ASP B N 1
ATOM 1566 C CA . ASP B 1 73 ? 4.762 10.867 5.164 1 95.19 73 ASP B CA 1
ATOM 1567 C C . ASP B 1 73 ? 4.875 11.172 3.67 1 95.19 73 ASP B C 1
ATOM 1569 O O . ASP B 1 73 ? 5.98 11.266 3.133 1 95.19 73 ASP B O 1
ATOM 1573 N N . PHE B 1 74 ? 3.768 11.297 3.02 1 96.19 74 PHE B N 1
ATOM 1574 C CA . PHE B 1 74 ? 3.725 11.586 1.592 1 96.19 74 PHE B CA 1
ATOM 1575 C C . PHE B 1 74 ? 4.418 12.914 1.29 1 96.19 74 PHE B C 1
ATOM 1577 O O . PHE B 1 74 ? 5.316 12.969 0.447 1 96.19 74 PHE B O 1
ATOM 1584 N N . TYR B 1 75 ? 4.039 13.93 1.973 1 97.31 75 TYR B N 1
ATOM 1585 C CA . TYR B 1 75 ? 4.617 15.25 1.729 1 97.31 75 TYR B CA 1
ATOM 1586 C C . TYR B 1 75 ? 6.105 15.258 2.053 1 97.31 75 TYR B C 1
ATOM 1588 O O . TYR B 1 75 ? 6.898 15.875 1.334 1 97.31 75 TYR B O 1
ATOM 1596 N N . GLY B 1 76 ? 6.484 14.578 3.1 1 95.12 76 GLY B N 1
ATOM 1597 C CA . GLY B 1 76 ? 7.895 14.484 3.459 1 95.12 76 GLY B CA 1
ATOM 1598 C C . GLY B 1 76 ? 8.734 13.805 2.396 1 95.12 76 GLY B C 1
ATOM 1599 O O . GLY B 1 76 ? 9.836 14.266 2.082 1 95.12 76 GLY B O 1
ATOM 1600 N N . LYS B 1 77 ? 8.258 12.797 1.899 1 94.12 77 LYS B N 1
ATOM 1601 C CA . LYS B 1 77 ? 8.992 12.023 0.899 1 94.12 77 LYS B CA 1
ATOM 1602 C C . LYS B 1 77 ? 9.133 12.805 -0.402 1 94.12 77 LYS B C 1
ATOM 1604 O O . LYS B 1 77 ? 10.086 12.594 -1.156 1 94.12 77 LYS B O 1
ATOM 1609 N N . LEU B 1 78 ? 8.188 13.648 -0.69 1 96.56 78 LEU B N 1
ATOM 1610 C CA . LEU B 1 78 ? 8.242 14.445 -1.912 1 96.56 78 LEU B CA 1
ATOM 1611 C C . LEU B 1 78 ? 8.844 15.82 -1.639 1 96.56 78 LEU B C 1
ATOM 1613 O O . LEU B 1 78 ? 8.719 16.734 -2.457 1 96.56 78 LEU B O 1
ATOM 1617 N N . ARG B 1 79 ? 9.398 16.047 -0.524 1 96.06 79 ARG B N 1
ATOM 1618 C CA . ARG B 1 79 ? 10.219 17.188 -0.137 1 96.06 79 ARG B CA 1
ATOM 1619 C C . ARG B 1 79 ? 9.367 18.438 0.041 1 96.06 79 ARG B C 1
ATOM 1621 O O . ARG B 1 79 ? 9.812 19.547 -0.267 1 96.06 79 ARG B O 1
ATOM 1628 N N . LEU B 1 80 ? 8.133 18.281 0.371 1 97.38 80 LEU B N 1
ATOM 1629 C CA . LEU B 1 80 ? 7.258 19.391 0.73 1 97.38 80 LEU B CA 1
ATOM 1630 C C . LEU B 1 80 ? 7.152 19.531 2.244 1 97.38 80 LEU B C 1
ATOM 1632 O O . LEU B 1 80 ? 6.078 19.312 2.818 1 97.38 80 LEU B O 1
ATOM 1636 N N . ILE B 1 81 ? 8.203 20.047 2.826 1 94.75 81 ILE B N 1
ATOM 1637 C CA . ILE B 1 81 ? 8.391 20.047 4.273 1 94.75 81 ILE B CA 1
ATOM 1638 C C . ILE B 1 81 ? 7.332 20.922 4.934 1 94.75 81 ILE B C 1
ATOM 1640 O O . ILE B 1 81 ? 6.746 20.531 5.949 1 94.75 81 ILE B O 1
ATOM 1644 N N . SER B 1 82 ? 7.086 22.031 4.363 1 95.94 82 SER B N 1
ATOM 1645 C CA . SER B 1 82 ? 6.109 22.953 4.953 1 95.94 82 SER B CA 1
ATOM 1646 C C . SER B 1 82 ? 4.719 22.312 4.996 1 95.94 82 SER B C 1
ATOM 1648 O O . SER B 1 82 ? 3.986 22.484 5.973 1 95.94 82 SER B O 1
ATOM 1650 N N . MET B 1 83 ? 4.348 21.641 3.967 1 97 83 MET B N 1
ATOM 1651 C CA . MET B 1 83 ? 3.062 20.953 3.936 1 97 83 MET B CA 1
ATOM 1652 C C . MET B 1 83 ? 3.027 19.812 4.957 1 97 83 MET B C 1
ATOM 1654 O O . MET B 1 83 ? 2.01 19.609 5.617 1 97 83 MET B O 1
ATOM 1658 N N . ALA B 1 84 ? 4.113 19.078 5.055 1 96.62 84 ALA B N 1
ATOM 1659 C CA . ALA B 1 84 ? 4.227 18.016 6.055 1 96.62 84 ALA B CA 1
ATOM 1660 C C . ALA B 1 84 ? 4.02 18.578 7.461 1 96.62 84 ALA B C 1
ATOM 1662 O O . ALA B 1 84 ? 3.283 17.984 8.266 1 96.62 84 ALA B O 1
ATOM 1663 N N . GLU B 1 85 ? 4.648 19.734 7.656 1 94.44 85 GLU B N 1
ATOM 1664 C CA . GLU B 1 85 ? 4.516 20.391 8.953 1 94.44 85 GLU B CA 1
ATOM 1665 C C . GLU B 1 85 ? 3.076 20.828 9.211 1 94.44 85 GLU B C 1
ATOM 1667 O O . GLU B 1 85 ? 2.557 20.656 10.312 1 94.44 85 GLU B O 1
ATOM 1672 N N . HIS B 1 86 ? 2.467 21.359 8.258 1 96.44 86 HIS B N 1
ATOM 1673 C CA . HIS B 1 86 ? 1.083 21.797 8.383 1 96.44 86 HIS B CA 1
ATOM 1674 C C . HIS B 1 86 ? 0.155 20.625 8.695 1 96.44 86 HIS B C 1
ATOM 1676 O O . HIS B 1 86 ? -0.719 20.734 9.555 1 96.44 86 HIS B O 1
ATOM 1682 N N . VAL B 1 87 ? 0.343 19.547 8.062 1 97.12 87 VAL B N 1
ATOM 1683 C CA . VAL B 1 87 ? -0.466 18.359 8.297 1 97.12 87 VAL B CA 1
ATOM 1684 C C . VAL B 1 87 ? -0.228 17.828 9.711 1 97.12 87 VAL B C 1
ATOM 1686 O O . VAL B 1 87 ? -1.179 17.516 10.43 1 97.12 87 VAL B O 1
ATOM 1689 N N . PHE B 1 88 ? 1.047 17.828 10.117 1 94.5 88 PHE B N 1
ATOM 1690 C CA . PHE B 1 88 ? 1.378 17.328 11.445 1 94.5 88 PHE B CA 1
ATOM 1691 C C . PHE B 1 88 ? 0.662 18.156 12.516 1 94.5 88 PHE B C 1
ATOM 1693 O O . PHE B 1 88 ? 0.136 17.594 13.484 1 94.5 88 PHE B O 1
ATOM 1700 N N . GLU B 1 89 ? 0.64 19.422 12.312 1 94.12 89 GLU B N 1
ATOM 1701 C CA . GLU B 1 89 ? 0.013 20.312 13.273 1 94.12 89 GLU B CA 1
ATOM 1702 C C . GLU B 1 89 ? -1.492 20.078 13.359 1 94.12 89 GLU B C 1
ATOM 1704 O O . GLU B 1 89 ? -2.125 20.391 14.367 1 94.12 89 GLU B O 1
ATOM 1709 N N . SER B 1 90 ? -2.055 19.516 12.352 1 94.19 90 SER B N 1
ATOM 1710 C CA . SER B 1 90 ? -3.494 19.281 12.289 1 94.19 90 SER B CA 1
ATOM 1711 C C . SER B 1 90 ? -3.863 17.953 12.945 1 94.19 90 SER B C 1
ATOM 1713 O O . SER B 1 90 ? -5.039 17.688 13.203 1 94.19 90 SER B O 1
ATOM 1715 N N . ILE B 1 91 ? -2.963 17.062 13.234 1 93.19 91 ILE B N 1
ATOM 1716 C CA . ILE B 1 91 ? -3.229 15.766 13.852 1 93.19 91 ILE B CA 1
ATOM 1717 C C . ILE B 1 91 ? -3.391 15.938 15.359 1 93.19 91 ILE B C 1
ATOM 1719 O O . ILE B 1 91 ? -2.467 16.375 16.047 1 93.19 91 ILE B O 1
ATOM 1723 N N . THR B 1 92 ? -4.594 15.594 15.797 1 90.19 92 THR B N 1
ATOM 1724 C CA . THR B 1 92 ? -4.84 15.672 17.234 1 90.19 92 THR B CA 1
ATOM 1725 C C . THR B 1 92 ? -4.168 14.516 17.969 1 90.19 92 THR B C 1
ATOM 1727 O O . THR B 1 92 ? -4.41 13.352 17.641 1 90.19 92 THR B O 1
ATOM 1730 N N . ASP B 1 93 ? -3.232 14.664 18.828 1 87.75 93 ASP B N 1
ATOM 1731 C CA . ASP B 1 93 ? -2.535 13.68 19.641 1 87.75 93 ASP B CA 1
ATOM 1732 C C . ASP B 1 93 ? -1.729 12.711 18.781 1 87.75 93 ASP B C 1
ATOM 1734 O O . ASP B 1 93 ? -1.993 11.508 18.781 1 87.75 93 ASP B O 1
ATOM 1738 N N . PRO B 1 94 ? -0.815 13.195 18.094 1 87.31 94 PRO B N 1
ATOM 1739 C CA . PRO B 1 94 ? 0.015 12.328 17.266 1 87.31 94 PRO B CA 1
ATOM 1740 C C . PRO B 1 94 ? 0.687 11.211 18.047 1 87.31 94 PRO B C 1
ATOM 1742 O O . PRO B 1 94 ? 1.125 11.43 19.188 1 87.31 94 PRO B O 1
ATOM 1745 N N . ASP B 1 95 ? 0.658 10.062 17.438 1 84.5 95 ASP B N 1
ATOM 1746 C CA . ASP B 1 95 ? 1.32 8.938 18.094 1 84.5 95 ASP B CA 1
ATOM 1747 C C . ASP B 1 95 ? 2.801 8.883 17.719 1 84.5 95 ASP B C 1
ATOM 1749 O O . ASP B 1 95 ? 3.314 9.781 17.047 1 84.5 95 ASP B O 1
ATOM 1753 N N . VAL B 1 96 ? 3.43 7.82 18.188 1 82.56 96 VAL B N 1
ATOM 1754 C CA . VAL B 1 96 ? 4.871 7.676 18 1 82.56 96 VAL B CA 1
ATOM 1755 C C . VAL B 1 96 ? 5.188 7.551 16.516 1 82.56 96 VAL B C 1
ATOM 1757 O O . VAL B 1 96 ? 6.215 8.047 16.047 1 82.56 96 VAL B O 1
ATOM 1760 N N . ALA B 1 97 ? 4.363 6.91 15.766 1 83.94 97 ALA B N 1
ATOM 1761 C CA . ALA B 1 97 ? 4.598 6.73 14.336 1 83.94 97 ALA B CA 1
ATOM 1762 C C . ALA B 1 97 ? 4.574 8.07 13.602 1 83.94 97 ALA B C 1
ATOM 1764 O O . ALA B 1 97 ? 5.383 8.305 12.703 1 83.94 97 ALA B O 1
ATOM 1765 N N . CYS B 1 98 ? 3.666 8.922 13.992 1 88.94 98 CYS B N 1
ATOM 1766 C CA . CYS B 1 98 ? 3.576 10.242 13.367 1 88.94 98 CYS B CA 1
ATOM 1767 C C . CYS B 1 98 ? 4.785 11.102 13.727 1 88.94 98 CYS B C 1
ATOM 1769 O O . CYS B 1 98 ? 5.312 11.82 12.883 1 88.94 98 CYS B O 1
ATOM 1771 N N . TRP B 1 99 ? 5.207 10.961 14.953 1 87.5 99 TRP B N 1
ATOM 1772 C CA . TRP B 1 99 ? 6.41 11.68 15.352 1 87.5 99 TRP B CA 1
ATOM 1773 C C . TRP B 1 99 ? 7.629 11.18 14.586 1 87.5 99 TRP B C 1
ATOM 1775 O O . TRP B 1 99 ? 8.438 11.977 14.109 1 87.5 99 TRP B O 1
ATOM 1785 N N . ASN B 1 100 ? 7.707 9.977 14.477 1 84.75 100 ASN B N 1
ATOM 1786 C CA . ASN B 1 100 ? 8.805 9.398 13.703 1 84.75 100 ASN B CA 1
ATOM 1787 C C . ASN B 1 100 ? 8.766 9.852 12.25 1 84.75 100 ASN B C 1
ATOM 1789 O O . ASN B 1 100 ? 9.812 10.078 11.633 1 84.75 100 ASN B O 1
ATOM 1793 N N . ALA B 1 101 ? 7.598 9.906 11.711 1 89.06 101 ALA B N 1
ATOM 1794 C CA . ALA B 1 101 ? 7.461 10.375 10.336 1 89.06 101 ALA B CA 1
ATOM 1795 C C . ALA B 1 101 ? 7.926 11.828 10.195 1 89.06 101 ALA B C 1
ATOM 1797 O O . ALA B 1 101 ? 8.547 12.195 9.195 1 89.06 101 ALA B O 1
ATOM 1798 N N . LEU B 1 102 ? 7.605 12.617 11.156 1 90.12 102 LEU B N 1
ATOM 1799 C CA . LEU B 1 102 ? 8.047 14.008 11.133 1 90.12 102 LEU B CA 1
ATOM 1800 C C . LEU B 1 102 ? 9.57 14.094 11.211 1 90.12 102 LEU B C 1
ATOM 1802 O O . LEU B 1 102 ? 10.188 14.852 10.461 1 90.12 102 LEU B O 1
ATOM 1806 N N . VAL B 1 103 ? 10.117 13.336 12.062 1 87 103 VAL B N 1
ATOM 1807 C CA . VAL B 1 103 ? 11.57 13.312 12.203 1 87 103 VAL B CA 1
ATOM 1808 C C . VAL B 1 103 ? 12.203 12.844 10.891 1 87 103 VAL B C 1
ATOM 1810 O O . VAL B 1 103 ? 13.164 13.445 10.406 1 87 103 VAL B O 1
ATOM 1813 N N . ALA B 1 104 ? 11.656 11.812 10.398 1 88.69 104 ALA B N 1
ATOM 1814 C CA . ALA B 1 104 ? 12.156 11.305 9.117 1 88.69 104 ALA B CA 1
ATOM 1815 C C . ALA B 1 104 ? 12.07 12.375 8.031 1 88.69 104 ALA B C 1
ATOM 1817 O O . ALA B 1 104 ? 12.953 12.469 7.18 1 88.69 104 ALA B O 1
ATOM 1818 N N . CYS B 1 105 ? 11.008 13.125 8.008 1 90.88 105 CYS B N 1
ATOM 1819 C CA . CYS B 1 105 ? 10.836 14.227 7.066 1 90.88 105 CYS B CA 1
ATOM 1820 C C . CYS B 1 105 ? 11.992 15.211 7.164 1 90.88 105 CYS B C 1
ATOM 1822 O O . CYS B 1 105 ? 12.602 15.562 6.152 1 90.88 105 CYS B O 1
ATOM 1824 N N . TYR B 1 106 ? 12.375 15.5 8.352 1 88.94 106 TYR B N 1
ATOM 1825 C CA . TYR B 1 106 ? 13.453 16.469 8.531 1 88.94 106 TYR B CA 1
ATOM 1826 C C . TYR B 1 106 ? 14.797 15.852 8.164 1 88.94 106 TYR B C 1
ATOM 1828 O O . TYR B 1 106 ? 15.594 16.469 7.449 1 88.94 106 TYR B O 1
ATOM 1836 N N . VAL B 1 107 ? 15.031 14.68 8.594 1 86 107 VAL B N 1
ATOM 1837 C CA . VAL B 1 107 ? 16.312 14.008 8.398 1 86 107 VAL B CA 1
ATOM 1838 C C . VAL B 1 107 ? 16.531 13.75 6.91 1 86 107 VAL B C 1
ATOM 1840 O O . VAL B 1 107 ? 17.594 14.086 6.367 1 86 107 VAL B O 1
ATOM 1843 N N . ASN B 1 108 ? 15.516 13.359 6.23 1 87.88 108 ASN B N 1
ATOM 1844 C CA . ASN B 1 108 ? 15.656 13 4.82 1 87.88 108 ASN B CA 1
ATOM 1845 C C . ASN B 1 108 ? 15.789 14.234 3.941 1 87.88 108 ASN B C 1
ATOM 1847 O O . ASN B 1 108 ? 16.266 14.148 2.809 1 87.88 108 ASN B O 1
ATOM 1851 N N . ASN B 1 109 ? 15.359 15.367 4.48 1 89.88 109 ASN B N 1
ATOM 1852 C CA . ASN B 1 109 ? 15.453 16.609 3.727 1 89.88 109 ASN B CA 1
ATOM 1853 C C . ASN B 1 109 ? 16.562 17.516 4.27 1 89.88 109 ASN B C 1
ATOM 1855 O O . ASN B 1 109 ? 16.688 18.656 3.852 1 89.88 109 ASN B O 1
ATOM 1859 N N . ARG B 1 110 ? 17.328 16.938 5.121 1 84.81 110 ARG B N 1
ATOM 1860 C CA . ARG B 1 110 ? 18.516 17.594 5.668 1 84.81 110 ARG B CA 1
ATOM 1861 C C . ARG B 1 110 ? 18.141 18.922 6.324 1 84.81 110 ARG B C 1
ATOM 1863 O O . ARG B 1 110 ? 18.812 19.938 6.09 1 84.81 110 ARG B O 1
ATOM 1870 N N . VAL B 1 111 ? 17.078 18.984 6.887 1 84.25 111 VAL B N 1
ATOM 1871 C CA . VAL B 1 111 ? 16.641 20.125 7.688 1 84.25 111 VAL B CA 1
ATOM 1872 C C . VAL B 1 111 ? 16.859 19.828 9.172 1 84.25 111 VAL B C 1
ATOM 1874 O O . VAL B 1 111 ? 16.547 18.719 9.641 1 84.25 111 VAL B O 1
ATOM 1877 N N . ALA B 1 112 ? 17.547 20.703 9.82 1 75.31 112 ALA B N 1
ATOM 1878 C CA . ALA B 1 112 ? 17.812 20.531 11.242 1 75.31 112 ALA B CA 1
ATOM 1879 C C . ALA B 1 112 ? 16.516 20.406 12.031 1 75.31 112 ALA B C 1
ATOM 1881 O O . ALA B 1 112 ? 15.516 21.078 11.727 1 75.31 112 ALA B O 1
ATOM 1882 N N . PHE B 1 113 ? 16.5 19.5 12.875 1 76.62 113 PHE B N 1
ATOM 1883 C CA . PHE B 1 113 ? 15.336 19.297 13.734 1 76.62 113 PHE B CA 1
ATOM 1884 C C . PHE B 1 113 ? 15.758 19.109 15.188 1 76.62 113 PHE B C 1
ATOM 1886 O O . PHE B 1 113 ? 16.719 18.391 15.469 1 76.62 113 PHE B O 1
ATOM 1893 N N . SER B 1 114 ? 15.289 20.016 16.016 1 67.25 114 SER B N 1
ATOM 1894 C CA . SER B 1 114 ? 15.414 19.828 17.469 1 67.25 114 SER B CA 1
ATOM 1895 C C . SER B 1 114 ? 14.047 19.75 18.141 1 67.25 114 SER B C 1
ATOM 1897 O O . SER B 1 114 ? 13.172 20.562 17.859 1 67.25 114 SER B O 1
ATOM 1899 N N . GLY B 1 115 ? 13.703 18.516 18.594 1 65.94 115 GLY B N 1
ATOM 1900 C CA . GLY B 1 115 ? 12.43 18.406 19.281 1 65.94 115 GLY B CA 1
ATOM 1901 C C . GLY B 1 115 ? 12.375 17.266 20.281 1 65.94 115 GLY B C 1
ATOM 1902 O O . GLY B 1 115 ? 13.328 16.5 20.391 1 65.94 115 GLY B O 1
ATOM 1903 N N . ASN B 1 116 ? 11.492 17.5 21.312 1 63.31 116 ASN B N 1
ATOM 1904 C CA . ASN B 1 116 ? 11.188 16.438 22.281 1 63.31 116 ASN B CA 1
ATOM 1905 C C . ASN B 1 116 ? 9.82 15.82 22 1 63.31 116 ASN B C 1
ATOM 1907 O O . ASN B 1 116 ? 8.898 16.516 21.562 1 63.31 116 ASN B O 1
ATOM 1911 N N . PHE B 1 117 ? 9.859 14.57 21.703 1 58.53 117 PHE B N 1
ATOM 1912 C CA . PHE B 1 117 ? 8.523 14.008 21.531 1 58.53 117 PHE B CA 1
ATOM 1913 C C . PHE B 1 117 ? 8.18 13.07 22.672 1 58.53 117 PHE B C 1
ATOM 1915 O O . PHE B 1 117 ? 9.047 12.359 23.188 1 58.53 117 PHE B O 1
ATOM 1922 N N . ASP B 1 118 ? 7.129 13.391 23.406 1 53.12 118 ASP B N 1
ATOM 1923 C CA . ASP B 1 118 ? 6.566 12.516 24.438 1 53.12 118 ASP B CA 1
ATOM 1924 C C . ASP B 1 118 ? 5.648 11.461 23.828 1 53.12 118 ASP B C 1
ATOM 1926 O O . ASP B 1 118 ? 4.594 11.789 23.281 1 53.12 118 ASP B O 1
ATOM 1930 N N . SER B 1 119 ? 6.145 10.344 23.469 1 54.78 119 SER B N 1
ATOM 1931 C CA . SER B 1 119 ? 5.293 9.266 22.969 1 54.78 119 SER B CA 1
ATOM 1932 C C . SER B 1 119 ? 4.395 8.719 24.062 1 54.78 119 SER B C 1
ATOM 1934 O O . SER B 1 119 ? 3.762 7.672 23.891 1 54.78 119 SER B O 1
ATOM 1936 N N . GLY B 1 120 ? 4.137 9.641 25.062 1 51.94 120 GLY B N 1
ATOM 1937 C CA . GLY B 1 120 ? 3.422 9.203 26.25 1 51.94 120 GLY B CA 1
ATOM 1938 C C . GLY B 1 120 ? 4.238 8.281 27.125 1 51.94 120 GLY B C 1
ATOM 1939 O O . GLY B 1 120 ? 3.875 8.031 28.281 1 51.94 120 GLY B O 1
ATOM 1940 N N . HIS B 1 121 ? 5.141 7.359 26.531 1 50 121 HIS B N 1
ATOM 1941 C CA . HIS B 1 121 ? 5.941 6.469 27.344 1 50 121 HIS B CA 1
ATOM 1942 C C . HIS B 1 121 ? 7.398 6.922 27.406 1 50 121 HIS B C 1
ATOM 1944 O O . HIS B 1 121 ? 8.094 6.684 28.391 1 50 121 HIS B O 1
ATOM 1950 N N . GLN B 1 122 ? 7.859 7.461 26.344 1 51.22 122 GLN B N 1
ATOM 1951 C CA . GLN B 1 122 ? 9.258 7.887 26.359 1 51.22 122 GLN B CA 1
ATOM 1952 C C . GLN B 1 122 ? 9.438 9.211 25.609 1 51.22 122 GLN B C 1
ATOM 1954 O O . GLN B 1 122 ? 8.766 9.461 24.609 1 51.22 122 GLN B O 1
ATOM 1959 N N . VAL B 1 123 ? 9.93 10.117 26.312 1 52.25 123 VAL B N 1
ATOM 1960 C CA . VAL B 1 123 ? 10.352 11.367 25.703 1 52.25 123 VAL B CA 1
ATOM 1961 C C . VAL B 1 123 ? 11.586 11.133 24.828 1 52.25 123 VAL B C 1
ATOM 1963 O O . VAL B 1 123 ? 12.586 10.578 25.297 1 52.25 123 VAL B O 1
ATOM 1966 N N . HIS B 1 124 ? 11.461 11.016 23.469 1 54.19 124 HIS B N 1
ATOM 1967 C CA . HIS B 1 124 ? 12.609 10.898 22.562 1 54.19 124 HIS B CA 1
ATOM 1968 C C . HIS B 1 124 ? 13.086 12.266 22.094 1 54.19 124 HIS B C 1
ATOM 1970 O O . HIS B 1 124 ? 12.273 13.109 21.703 1 54.19 124 HIS B O 1
ATOM 1976 N N . ALA B 1 125 ? 14.25 12.672 22.688 1 55.59 125 ALA B N 1
ATOM 1977 C CA . ALA B 1 125 ? 14.906 13.883 22.203 1 55.59 125 ALA B CA 1
ATOM 1978 C C . ALA B 1 125 ? 15.648 13.609 20.906 1 55.59 125 ALA B C 1
ATOM 1980 O O . ALA B 1 125 ? 16.281 12.555 20.734 1 55.59 125 ALA B O 1
ATOM 1981 N N . PHE B 1 126 ? 15.203 14.25 19.812 1 58.12 126 PHE B N 1
ATOM 1982 C CA . PHE B 1 126 ? 15.938 14.133 18.562 1 58.12 126 PHE B CA 1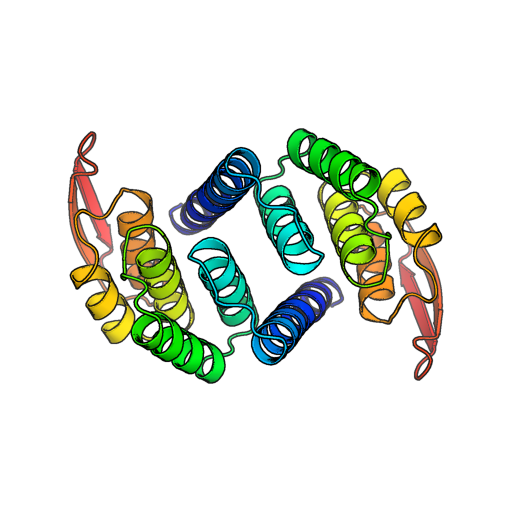
ATOM 1983 C C . PHE B 1 126 ? 16.656 15.438 18.234 1 58.12 126 PHE B C 1
ATOM 1985 O O . PHE B 1 126 ? 16.141 16.531 18.5 1 58.12 126 PHE B O 1
ATOM 1992 N N . ASP B 1 127 ? 18.031 15.289 18.203 1 58.28 127 ASP B N 1
ATOM 1993 C CA . ASP B 1 127 ? 18.844 16.391 17.703 1 58.28 127 ASP B CA 1
ATOM 1994 C C . ASP B 1 127 ? 19.531 16.016 16.375 1 58.28 127 ASP B C 1
ATOM 1996 O O . ASP B 1 127 ? 20.344 15.102 16.344 1 58.28 127 ASP B O 1
ATOM 2000 N N . TYR B 1 128 ? 18.828 16.406 15.312 1 56.16 128 TYR B N 1
ATOM 2001 C CA . TYR B 1 128 ? 19.5 16.281 14.031 1 56.16 128 TYR B CA 1
ATOM 2002 C C . TYR B 1 128 ? 20.047 17.625 13.57 1 56.16 128 TYR B C 1
ATOM 2004 O O . TYR B 1 128 ? 19.312 18.453 13.016 1 56.16 128 TYR B O 1
ATOM 2012 N N . PRO B 1 129 ? 21.406 17.781 14.07 1 56.25 129 PRO B N 1
ATOM 2013 C CA . PRO B 1 129 ? 22.062 19 13.609 1 56.25 129 PRO B CA 1
ATOM 2014 C C . PRO B 1 129 ? 22.406 18.969 12.125 1 56.25 129 PRO B C 1
ATOM 2016 O O . PRO B 1 129 ? 22.656 17.891 11.57 1 56.25 129 PRO B O 1
ATOM 2019 N N . ILE B 1 130 ? 22 19.984 11.242 1 49.59 130 ILE B N 1
ATOM 2020 C CA . ILE B 1 130 ? 22.562 20.047 9.898 1 49.59 130 ILE B CA 1
ATOM 2021 C C . ILE B 1 130 ? 23.984 20.578 9.953 1 49.59 130 ILE B C 1
ATOM 2023 O O . ILE B 1 130 ? 24.312 21.438 10.781 1 49.59 130 ILE B O 1
#

Solvent-accessible surface area (backbone atoms only — not comparable to full-atom values): 14181 Å² total; per-residue (Å²): 125,68,74,70,55,46,62,49,48,58,34,50,50,50,51,50,50,51,51,52,40,44,73,70,66,53,76,79,48,59,65,53,51,34,49,48,39,52,32,25,48,76,66,65,35,62,68,58,42,51,52,48,51,53,48,38,53,73,75,66,52,67,46,35,79,58,39,18,35,42,48,23,42,32,27,24,75,71,68,34,55,69,59,17,50,54,37,51,72,60,26,78,78,63,48,55,58,41,50,43,34,52,50,46,31,28,59,78,64,65,38,62,39,77,48,74,42,67,56,85,81,49,73,48,74,45,78,42,82,110,128,68,74,70,55,45,63,49,48,58,34,50,50,50,51,51,49,50,50,52,39,43,74,70,66,54,76,80,49,61,66,54,50,34,50,46,39,53,33,25,48,75,65,64,36,61,69,60,43,51,52,47,53,52,47,38,53,72,75,65,53,66,47,35,78,59,38,18,34,41,48,22,42,34,28,25,75,70,69,35,55,68,58,16,52,53,37,52,72,61,27,77,80,63,47,56,60,41,51,45,35,52,49,45,30,28,60,77,63,67,38,62,39,79,48,76,40,67,57,85,81,48,72,47,74,46,77,42,82,110

Radius of gyration: 19.36 Å; Cα contacts (8 Å, |Δi|>4): 366; chains: 2; bounding box: 43×46×55 Å

Organism: Amborella trichopoda (NCBI:txid13333)

Secondary structure (DSSP, 8-state):
-HHHHHHHHHHHHHHHHHHHHHHTTPPP-HHHHHHHHHHHHHHT-HHHHHHHHHHHHHTT----TTHHHHHHHHHHHTT-HHHHHHHHHHSSS--HHHHHHHHHHHHHTT--EEEEEE-SS-EEEEEE--/--HHHHHHHHHHHHHHHHHHHHHTTPPP-HHHHHHHHHHHHHHT-HHHHHHHHHHHHHTT----TTHHHHHHHHHHHTT-HHHHHHHHHHSSS--HHHHHHHHHHHHHTT--EEEEEE-SS-EEEEEE--

Foldseek 3Di:
DPVLPVLLVVLVVLLVVLVVCVVVPDDDDLVSLLSNLVSCLSNVVVVVNVVSVVSCVVVPNALEQRNLLSNLLSCLSNLNLVVSVVSLVRYDPHAPSSVVSNVCSCVVNVHFDFDWDPNVPDTDTDGDDD/DPPLPVLLVVLVVLLVVLVVCVVVPDDDDLVSLLSNLVSCLSNVVVVVNVVSVVSCVVVPNALEQRNLLSNLLSCLSNLNLVSSVVSLVRYDLHAPSSVVSNVCSCVVNVHFDFDWDPNVVDTDTDGDDD

Nearest PDB structures (foldseek):
  5iww-assembly1_D  TM=8.559E-01  e=1.890E-05  unidentified
  5iwb-assembly1_B  TM=8.164E-01  e=1.200E-04  unidentified
  4pjq-assembly2_B  TM=7.545E-01  e=8.025E-04  unidentified
  4pjs-assembly1_A  TM=7.364E-01  e=2.484E-03  unidentified
  8ras-assembly1_G  TM=7.513E-01  e=6.644E-02  Sinapis alba